Protein AF-G8DC55-F1 (afdb_monomer_lite)

Radius of gyration: 21.76 Å; chains: 1; bounding box: 40×62×59 Å

Structure (mmCIF, N/CA/C/O backbone):
data_AF-G8DC55-F1
#
_entry.id   AF-G8DC55-F1
#
loop_
_atom_site.group_PDB
_atom_site.id
_atom_site.type_symbol
_atom_site.label_atom_id
_atom_site.label_alt_id
_atom_site.label_comp_id
_atom_site.label_asym_id
_atom_site.label_entity_id
_atom_site.label_seq_id
_atom_site.pdbx_PDB_ins_code
_atom_site.Cartn_x
_atom_site.Cartn_y
_atom_site.Cartn_z
_atom_site.occupancy
_atom_site.B_iso_or_equiv
_atom_site.auth_seq_id
_atom_site.auth_comp_id
_atom_site.auth_asym_id
_atom_site.auth_atom_id
_atom_site.pdbx_PDB_model_num
ATOM 1 N N . MET A 1 1 ? 3.823 -44.396 -33.556 1.00 33.19 1 MET A N 1
ATOM 2 C CA . MET A 1 1 ? 2.676 -45.056 -32.896 1.00 33.19 1 MET A CA 1
ATOM 3 C C . MET A 1 1 ? 2.337 -44.236 -31.667 1.00 33.19 1 MET A C 1
ATOM 5 O O . MET A 1 1 ? 3.151 -44.181 -30.761 1.00 33.19 1 MET A O 1
ATOM 9 N N . CYS A 1 2 ? 1.228 -43.499 -31.702 1.00 24.61 2 CYS A N 1
ATOM 10 C CA . CYS A 1 2 ? 0.810 -42.602 -30.626 1.00 24.61 2 CYS A CA 1
ATOM 11 C C . CYS A 1 2 ? -0.554 -43.090 -30.134 1.00 24.61 2 CYS A C 1
ATOM 13 O O . CYS A 1 2 ? -1.521 -43.092 -30.898 1.00 24.61 2 CYS A O 1
ATOM 15 N N . SER A 1 3 ? -0.600 -43.586 -28.903 1.00 27.06 3 SER A N 1
ATOM 16 C CA . SER A 1 3 ? -1.797 -44.150 -28.282 1.00 27.06 3 SER A CA 1
ATOM 17 C C . SER A 1 3 ? -2.691 -43.018 -27.773 1.00 27.06 3 SER A C 1
ATOM 19 O O . SER A 1 3 ? -2.250 -42.191 -26.980 1.00 27.06 3 SER A O 1
ATOM 21 N N . ARG A 1 4 ? -3.951 -42.969 -28.224 1.00 26.16 4 ARG A N 1
ATOM 22 C CA . ARG A 1 4 ? -4.982 -42.093 -27.647 1.00 26.16 4 ARG A CA 1
ATOM 23 C C . ARG A 1 4 ? -5.443 -42.682 -26.315 1.00 26.16 4 ARG A C 1
ATOM 25 O O . ARG A 1 4 ? -6.047 -43.749 -26.308 1.00 26.16 4 ARG A O 1
ATOM 32 N N . VAL A 1 5 ? -5.205 -41.970 -25.217 1.00 31.56 5 VAL A N 1
ATOM 33 C CA . VAL A 1 5 ? -5.939 -42.173 -23.961 1.00 31.56 5 VAL A CA 1
ATOM 34 C C . VAL A 1 5 ? -7.173 -41.275 -24.031 1.00 31.56 5 VAL A C 1
ATOM 36 O O . VAL A 1 5 ? -7.050 -40.054 -24.111 1.00 31.56 5 VAL A O 1
ATOM 39 N N . GLY A 1 6 ? -8.353 -41.886 -24.121 1.00 28.50 6 GLY A N 1
ATOM 40 C CA . GLY A 1 6 ? -9.635 -41.188 -24.103 1.00 28.50 6 GLY A CA 1
ATOM 41 C C . GLY A 1 6 ? -10.093 -40.953 -22.667 1.00 28.50 6 GLY A C 1
ATOM 42 O O . GLY A 1 6 ? -10.152 -41.898 -21.886 1.00 28.50 6 GLY A O 1
ATOM 43 N N . CYS A 1 7 ? -10.432 -39.709 -22.338 1.00 29.25 7 CYS A N 1
ATOM 44 C CA . CYS A 1 7 ? -11.271 -39.392 -21.188 1.00 29.25 7 CYS A CA 1
ATOM 45 C C . CYS A 1 7 ? -12.649 -38.989 -21.720 1.00 29.25 7 CYS A C 1
ATOM 47 O O . CYS A 1 7 ? -12.776 -37.975 -22.410 1.00 29.25 7 CYS A O 1
ATOM 49 N N . ASP A 1 8 ? -13.658 -39.801 -21.414 1.00 34.81 8 ASP A N 1
ATOM 50 C CA . ASP A 1 8 ? -15.062 -39.513 -21.690 1.00 34.81 8 ASP A CA 1
ATOM 51 C C . ASP A 1 8 ? -15.560 -38.406 -20.750 1.00 34.81 8 ASP A C 1
ATOM 53 O O . ASP A 1 8 ? -15.627 -38.585 -19.534 1.00 34.81 8 ASP A O 1
ATOM 57 N N . LEU A 1 9 ? -15.936 -37.255 -21.315 1.00 36.75 9 LEU A N 1
ATOM 58 C CA . LEU A 1 9 ? -16.723 -36.228 -20.630 1.00 36.75 9 LEU A CA 1
ATOM 59 C C . LEU A 1 9 ? -18.081 -36.079 -21.333 1.00 36.75 9 LEU A C 1
ATOM 61 O O . LEU A 1 9 ? -18.138 -36.096 -22.567 1.00 36.75 9 LEU A O 1
ATOM 65 N N . PRO A 1 10 ? -19.187 -35.926 -20.581 1.00 34.19 10 PRO A N 1
ATOM 66 C CA . PRO A 1 10 ? -20.522 -35.859 -21.156 1.00 34.19 10 PRO A CA 1
ATOM 67 C C . PRO A 1 10 ? -20.691 -34.626 -22.051 1.00 34.19 10 PRO A C 1
ATOM 69 O O . PRO A 1 10 ? -20.383 -33.491 -21.686 1.00 34.19 10 PRO A O 1
ATOM 72 N N . ALA A 1 11 ? -21.225 -34.865 -23.247 1.00 37.75 11 ALA A N 1
ATOM 73 C CA . ALA A 1 11 ? -21.466 -33.864 -24.273 1.00 37.75 11 ALA A CA 1
ATOM 74 C C . ALA A 1 11 ? -22.574 -32.882 -23.857 1.00 37.75 11 ALA A C 1
ATOM 76 O O . ALA A 1 11 ? -23.731 -33.100 -24.208 1.00 37.75 11 ALA A O 1
ATOM 77 N N . ARG A 1 12 ? -22.242 -31.805 -23.127 1.00 38.62 12 ARG A N 1
ATOM 78 C CA . ARG A 1 12 ? -23.109 -30.617 -22.952 1.00 38.62 12 ARG A CA 1
ATOM 79 C C . ARG A 1 12 ? -22.385 -29.409 -22.324 1.00 38.62 12 ARG A C 1
ATOM 81 O O . ARG A 1 12 ? -22.765 -28.935 -21.267 1.00 38.62 12 ARG A O 1
ATOM 88 N N . SER A 1 13 ? -21.398 -28.844 -23.018 1.00 31.81 13 SER A N 1
ATOM 89 C CA . SER A 1 13 ? -21.008 -27.425 -22.871 1.00 31.81 13 SER A CA 1
ATOM 90 C C . SER A 1 13 ? -19.983 -27.053 -23.947 1.00 31.81 13 SER A C 1
ATOM 92 O O . SER A 1 13 ? -18.814 -27.427 -23.906 1.00 31.81 13 SER A O 1
ATOM 94 N N . ARG A 1 14 ? -20.424 -26.320 -24.972 1.00 38.50 14 ARG A N 1
ATOM 95 C CA . ARG A 1 14 ? -19.513 -25.657 -25.912 1.00 38.50 14 ARG A CA 1
ATOM 96 C C . ARG A 1 14 ? -19.177 -24.290 -25.325 1.00 38.50 14 ARG A C 1
ATOM 98 O O . ARG A 1 14 ? -20.097 -23.501 -25.137 1.00 38.50 14 ARG A O 1
ATOM 105 N N . ASN A 1 15 ? -17.885 -24.075 -25.060 1.00 30.53 15 ASN A N 1
ATOM 106 C CA . ASN A 1 15 ? -17.136 -22.814 -24.897 1.00 30.53 15 ASN A CA 1
ATOM 107 C C . ASN A 1 15 ? -16.287 -22.824 -23.614 1.00 30.53 15 ASN A C 1
ATOM 109 O O . ASN A 1 15 ? -16.714 -22.331 -22.576 1.00 30.53 15 ASN A O 1
ATOM 113 N N . TYR A 1 16 ? -15.056 -23.331 -23.712 1.00 30.55 16 TYR A N 1
ATOM 114 C CA . TYR A 1 16 ? -14.009 -23.093 -22.716 1.00 30.55 16 TYR A CA 1
ATOM 115 C C . TYR A 1 16 ? -12.968 -22.141 -23.318 1.00 30.55 16 TYR A C 1
ATOM 117 O O . TYR A 1 16 ? -12.457 -22.389 -24.409 1.00 30.55 16 TYR A O 1
ATOM 125 N N . CYS A 1 17 ? -12.663 -21.050 -22.613 1.00 29.33 17 CYS A N 1
ATOM 126 C CA . CYS A 1 17 ? -11.518 -20.185 -22.896 1.00 29.33 17 CYS A CA 1
ATOM 127 C C . CYS A 1 17 ? -10.424 -20.493 -21.870 1.00 29.33 17 CYS A C 1
ATOM 129 O O . CYS A 1 17 ? -10.640 -20.311 -20.675 1.00 29.33 17 CYS A O 1
ATOM 131 N N . ALA A 1 18 ? -9.258 -20.939 -22.333 1.00 30.58 18 ALA A N 1
ATOM 132 C CA . ALA A 1 18 ? -8.072 -21.093 -21.500 1.00 30.58 18 ALA A CA 1
ATOM 133 C C . ALA A 1 18 ? -7.268 -19.782 -21.494 1.00 30.58 18 ALA A C 1
ATOM 135 O O . ALA A 1 18 ? -6.973 -19.231 -22.553 1.00 30.58 18 ALA A O 1
ATOM 136 N N . THR A 1 19 ? -6.887 -19.287 -20.315 1.00 33.59 19 THR A N 1
ATOM 137 C CA . THR A 1 19 ? -5.878 -18.223 -20.169 1.00 33.59 19 THR A CA 1
ATOM 138 C C . THR A 1 19 ? -4.819 -18.677 -19.178 1.00 33.59 19 THR A C 1
ATOM 140 O O . THR A 1 19 ? -5.137 -18.924 -18.016 1.00 33.59 19 THR A O 1
ATOM 143 N N . HIS A 1 20 ? -3.572 -18.788 -19.639 1.00 31.03 20 HIS A N 1
ATOM 144 C CA . HIS A 1 20 ? -2.414 -19.120 -18.811 1.00 31.03 20 HIS A CA 1
ATOM 145 C C . HIS A 1 20 ? -1.733 -17.841 -18.313 1.00 31.03 20 HIS A C 1
ATOM 147 O O . HIS A 1 20 ? -1.274 -17.023 -19.105 1.00 31.03 20 HIS A O 1
ATOM 153 N N . ALA A 1 21 ? -1.606 -17.715 -16.996 1.00 35.03 21 ALA A N 1
ATOM 154 C CA . ALA A 1 21 ? -0.596 -16.890 -16.349 1.00 35.03 21 ALA A CA 1
ATOM 155 C C . ALA A 1 21 ? 0.135 -17.804 -15.358 1.00 35.03 21 ALA A C 1
ATOM 157 O O . ALA A 1 21 ? -0.493 -18.336 -14.449 1.00 35.03 21 ALA A O 1
ATOM 158 N N . ARG A 1 22 ? 1.431 -18.044 -15.604 1.00 39.53 22 ARG A N 1
ATOM 159 C CA . ARG A 1 22 ? 2.390 -18.761 -14.737 1.00 39.53 22 ARG A CA 1
ATOM 160 C C . ARG A 1 22 ? 1.792 -19.917 -13.907 1.00 39.53 22 ARG A C 1
ATOM 162 O O . ARG A 1 22 ? 1.500 -19.746 -12.733 1.00 39.53 22 ARG A O 1
ATOM 169 N N . GLY A 1 23 ? 1.680 -21.105 -14.502 1.00 35.03 23 GLY A N 1
ATOM 170 C CA . GLY A 1 23 ? 1.641 -22.373 -13.754 1.00 35.03 23 GLY A CA 1
ATOM 171 C C . GLY A 1 23 ? 0.372 -22.729 -12.966 1.00 35.03 23 GLY A C 1
ATOM 172 O O . GLY A 1 23 ? 0.393 -23.740 -12.278 1.00 35.03 23 GLY A O 1
ATOM 173 N N . TRP A 1 24 ? -0.730 -21.983 -13.078 1.00 33.28 24 TRP A N 1
ATOM 174 C CA . TRP A 1 24 ? -2.007 -22.360 -12.453 1.00 33.28 24 TRP A CA 1
ATOM 175 C C . TRP A 1 24 ? -3.109 -22.476 -13.507 1.00 33.28 24 TRP A C 1
ATOM 177 O O . TRP A 1 24 ? -3.459 -21.494 -14.165 1.00 33.28 24 TRP A O 1
ATOM 187 N N . LEU A 1 25 ? -3.666 -23.679 -13.671 1.00 32.69 25 LEU A N 1
ATOM 188 C CA . LEU A 1 25 ? -4.845 -23.897 -14.505 1.00 32.69 25 LEU A CA 1
ATOM 189 C C . LEU A 1 25 ? -6.077 -23.384 -13.746 1.00 32.69 25 LEU A C 1
ATOM 191 O O . LEU A 1 25 ? -6.366 -23.839 -12.641 1.00 32.69 25 LEU A O 1
ATOM 195 N N . ARG A 1 26 ? -6.810 -22.429 -14.324 1.00 39.38 26 ARG A N 1
ATOM 196 C CA . ARG A 1 26 ? -8.062 -21.919 -13.750 1.00 39.38 26 ARG A CA 1
ATOM 197 C C . ARG A 1 26 ? -9.238 -22.566 -14.474 1.00 39.38 26 ARG A C 1
ATOM 199 O O . ARG A 1 26 ? -9.519 -22.212 -15.617 1.00 39.38 26 ARG A O 1
ATOM 206 N N . LEU A 1 27 ? -9.917 -23.505 -13.821 1.00 36.62 27 LEU A N 1
ATOM 207 C CA . LEU A 1 27 ? -11.202 -24.008 -14.302 1.00 36.62 27 LEU A CA 1
ATOM 208 C C . LEU A 1 27 ? -12.308 -23.080 -13.795 1.00 36.62 27 LEU A C 1
ATOM 210 O O . LEU A 1 27 ? -12.391 -22.794 -12.603 1.00 36.62 27 LEU A O 1
ATOM 214 N N . TYR A 1 28 ? -13.123 -22.573 -14.718 1.00 35.56 28 TYR A N 1
ATOM 215 C CA . TYR A 1 28 ? -14.353 -21.862 -14.393 1.00 35.56 28 TYR A CA 1
ATOM 216 C C . TYR A 1 28 ? -15.509 -22.850 -14.510 1.00 35.56 28 TYR A C 1
ATOM 218 O O . TYR A 1 28 ? -15.866 -23.249 -15.617 1.00 35.56 28 TYR A O 1
ATOM 226 N N . ASP A 1 29 ? -16.085 -23.209 -13.370 1.00 34.91 29 ASP A N 1
ATOM 227 C CA . ASP A 1 29 ? -17.443 -23.732 -13.282 1.00 34.91 29 ASP A CA 1
ATOM 228 C C . ASP A 1 29 ? -18.263 -22.748 -12.435 1.00 34.91 29 ASP A C 1
ATOM 230 O O . ASP A 1 29 ? -17.708 -22.058 -11.576 1.00 34.91 29 ASP A O 1
ATOM 234 N N . GLY A 1 30 ? -19.549 -22.594 -12.739 1.00 36.03 30 GLY A N 1
ATOM 235 C CA . GLY A 1 30 ? -20.400 -21.520 -12.214 1.00 36.03 30 GLY A CA 1
ATOM 236 C C . GLY A 1 30 ? -20.261 -21.286 -10.700 1.00 36.03 30 GLY A C 1
ATOM 237 O O . GLY A 1 30 ? -20.336 -22.212 -9.899 1.00 36.03 30 GLY A O 1
ATOM 238 N N . ASP A 1 31 ? -20.058 -20.020 -10.322 1.00 36.91 31 ASP A N 1
ATOM 239 C CA . ASP A 1 31 ? -20.158 -19.423 -8.977 1.00 36.91 31 ASP A CA 1
ATOM 240 C C . ASP A 1 31 ? -19.434 -20.081 -7.776 1.00 36.91 31 ASP A C 1
ATOM 242 O O . ASP A 1 31 ? -19.625 -19.636 -6.640 1.00 36.91 31 ASP A O 1
ATOM 246 N N . ARG A 1 32 ? -18.525 -21.048 -7.967 1.00 31.34 32 ARG A N 1
ATOM 247 C CA . ARG A 1 32 ? -17.645 -21.551 -6.889 1.00 31.34 32 ARG A CA 1
ATOM 248 C C . ARG A 1 32 ? -16.196 -21.721 -7.348 1.00 31.34 32 ARG A C 1
ATOM 250 O O . ARG A 1 32 ? -15.913 -22.462 -8.279 1.00 31.34 32 ARG A O 1
ATOM 257 N N . CYS A 1 33 ? -15.269 -21.069 -6.642 1.00 32.38 33 CYS A N 1
ATOM 258 C CA . CYS A 1 33 ? -13.834 -21.346 -6.745 1.00 32.38 33 CYS A CA 1
ATOM 259 C C . CYS A 1 33 ? -13.431 -22.309 -5.628 1.00 32.38 33 CYS A C 1
ATOM 261 O O . CYS A 1 33 ? -13.467 -21.913 -4.462 1.00 32.38 33 CYS A O 1
ATOM 263 N N . ASP A 1 34 ? -13.001 -23.516 -5.984 1.00 32.91 34 ASP A N 1
ATOM 264 C CA . ASP A 1 34 ? -12.280 -24.413 -5.082 1.00 32.91 34 ASP A CA 1
ATOM 265 C C . ASP A 1 34 ? -10.817 -24.531 -5.538 1.00 32.91 34 ASP A C 1
ATOM 267 O O . ASP A 1 34 ? -10.532 -24.541 -6.737 1.00 32.91 34 ASP A O 1
ATOM 271 N N . TRP A 1 35 ? -9.890 -24.563 -4.582 1.00 33.28 35 TRP A N 1
ATOM 272 C CA . TRP A 1 35 ? -8.449 -24.652 -4.822 1.00 33.28 35 TRP A CA 1
ATOM 273 C C . TRP A 1 35 ? -7.961 -26.005 -4.308 1.00 33.28 35 TRP A C 1
ATOM 275 O O . TRP A 1 35 ? -7.539 -26.122 -3.161 1.00 33.28 35 TRP A O 1
ATOM 285 N N . SER A 1 36 ? -7.994 -27.033 -5.153 1.00 32.44 36 SER A N 1
ATOM 286 C CA . SER A 1 36 ? -7.279 -28.286 -4.894 1.00 32.44 36 SER A CA 1
ATOM 287 C C . SER A 1 36 ? -6.365 -28.624 -6.070 1.00 32.44 36 SER A C 1
ATOM 289 O O . SER A 1 36 ? -6.637 -28.286 -7.220 1.00 32.44 36 SER A O 1
ATOM 291 N N . GLY A 1 37 ? -5.185 -29.130 -5.714 1.00 36.94 37 GLY A N 1
ATOM 292 C CA . GLY A 1 37 ? -3.949 -28.970 -6.467 1.00 36.94 37 GLY A CA 1
ATOM 293 C C . GLY A 1 37 ? -3.761 -29.911 -7.649 1.00 36.94 37 GLY A C 1
ATOM 294 O O . GLY A 1 37 ? -4.298 -31.009 -7.674 1.00 36.94 37 GLY A O 1
ATOM 295 N N . CYS A 1 38 ? -2.888 -29.481 -8.558 1.00 27.66 38 CYS A N 1
ATOM 296 C CA . CYS A 1 38 ? -2.147 -30.333 -9.481 1.00 27.66 38 CYS A CA 1
ATOM 297 C C . CYS A 1 38 ? -0.790 -29.667 -9.752 1.00 27.66 38 CYS A C 1
ATOM 299 O O . CYS A 1 38 ? -0.724 -28.591 -10.344 1.00 27.66 38 CYS A O 1
ATOM 301 N N . ASN A 1 39 ? 0.279 -30.305 -9.276 1.00 35.22 39 ASN A N 1
ATOM 302 C CA . ASN A 1 39 ? 1.659 -30.015 -9.651 1.00 35.22 39 ASN A CA 1
ATOM 303 C C . ASN A 1 39 ? 1.954 -30.777 -10.941 1.00 35.22 39 ASN A C 1
ATOM 305 O O . ASN A 1 39 ? 1.990 -31.998 -10.893 1.00 35.22 39 ASN A O 1
ATOM 309 N N . GLU A 1 40 ? 2.188 -30.073 -12.046 1.00 30.31 40 GLU A N 1
ATOM 310 C CA . GLU A 1 40 ? 3.142 -30.474 -13.089 1.00 30.31 40 GLU A CA 1
ATOM 311 C C . GLU A 1 40 ? 3.307 -29.326 -14.098 1.00 30.31 40 GLU A C 1
ATOM 313 O O . GLU A 1 40 ? 2.342 -28.790 -14.643 1.00 30.31 40 GLU A O 1
ATOM 318 N N . ILE A 1 41 ? 4.555 -28.895 -14.285 1.00 30.41 41 ILE A N 1
ATOM 319 C CA . ILE A 1 41 ? 4.945 -27.749 -15.110 1.00 30.41 41 ILE A CA 1
ATOM 320 C C . ILE A 1 41 ? 5.347 -28.267 -16.490 1.00 30.41 41 ILE A C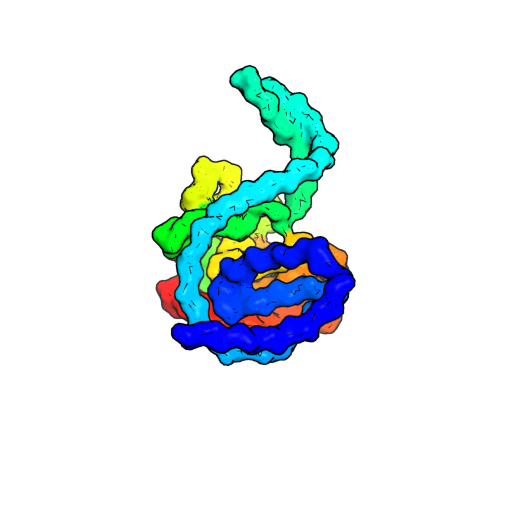 1
ATOM 322 O O . ILE A 1 41 ? 6.330 -28.993 -16.604 1.00 30.41 41 ILE A O 1
ATOM 326 N N . LEU A 1 42 ? 4.662 -27.818 -17.544 1.00 28.78 42 LEU A N 1
ATOM 327 C CA . LEU A 1 42 ? 5.188 -27.847 -18.910 1.00 28.78 42 LEU A CA 1
ATOM 328 C C . LEU A 1 42 ? 5.043 -26.459 -19.543 1.00 28.78 42 LEU A C 1
ATOM 330 O O . LEU A 1 42 ? 3.970 -25.855 -19.538 1.00 28.78 42 LEU A O 1
ATOM 334 N N . ALA A 1 43 ? 6.169 -25.945 -20.035 1.00 30.66 43 ALA A N 1
ATOM 335 C CA . ALA A 1 43 ? 6.322 -24.619 -20.614 1.00 30.66 43 ALA A CA 1
ATOM 336 C C . ALA A 1 43 ? 5.969 -24.619 -22.107 1.00 30.66 43 ALA A C 1
ATOM 338 O O . ALA A 1 43 ? 6.532 -25.409 -22.859 1.00 30.66 43 ALA A O 1
ATOM 339 N N . TYR A 1 44 ? 5.102 -23.694 -22.530 1.00 27.89 44 TYR A N 1
ATOM 340 C CA . TYR A 1 44 ? 4.938 -23.301 -23.932 1.00 27.89 44 TYR A CA 1
ATOM 341 C C . TYR A 1 44 ? 4.592 -21.807 -24.039 1.00 27.89 44 TYR A C 1
ATOM 343 O O . TYR A 1 44 ? 3.738 -21.307 -23.303 1.00 27.89 44 TYR A O 1
ATOM 351 N N . ASP A 1 45 ? 5.263 -21.120 -24.968 1.00 30.50 45 ASP A N 1
ATOM 352 C CA . ASP A 1 45 ? 5.074 -19.712 -25.333 1.00 30.50 45 ASP A CA 1
ATOM 353 C C . ASP A 1 45 ? 3.836 -19.513 -26.219 1.00 30.50 45 ASP A C 1
ATOM 355 O O . ASP A 1 45 ? 3.719 -20.143 -27.272 1.00 30.50 45 ASP A O 1
ATOM 359 N N . VAL A 1 46 ? 2.942 -18.585 -25.848 1.00 31.39 46 VAL A N 1
ATOM 360 C CA . VAL A 1 46 ? 1.886 -18.070 -26.740 1.00 31.39 46 VAL A CA 1
ATOM 361 C C . VAL A 1 46 ? 1.662 -16.573 -26.502 1.00 31.39 46 VAL A C 1
ATOM 363 O O . VAL A 1 46 ? 1.426 -16.125 -25.381 1.00 31.39 46 VAL A O 1
ATOM 366 N N . TRP A 1 47 ? 1.707 -15.810 -27.594 1.00 26.72 47 TRP A N 1
ATOM 367 C CA . TRP A 1 47 ? 1.413 -14.380 -27.678 1.00 26.72 47 TRP A CA 1
ATOM 368 C C . TRP A 1 47 ? -0.081 -14.092 -27.451 1.00 26.72 47 TRP A C 1
ATOM 370 O O . TRP A 1 47 ? -0.943 -14.754 -28.030 1.00 26.72 47 TRP A O 1
ATOM 380 N N . TRP A 1 48 ? -0.399 -13.076 -26.643 1.00 29.06 48 TRP A N 1
ATOM 381 C CA . TRP A 1 48 ? -1.772 -12.640 -26.364 1.00 29.06 48 TRP A CA 1
ATOM 382 C C . TRP A 1 48 ? -2.202 -11.482 -27.280 1.00 29.06 48 TRP A C 1
ATOM 384 O O . TRP A 1 48 ? -1.445 -10.534 -27.481 1.00 29.06 48 TRP A O 1
ATOM 394 N N . GLN A 1 49 ? -3.439 -11.532 -27.789 1.00 26.36 49 GLN A N 1
ATOM 395 C CA . GLN A 1 49 ? -4.148 -10.384 -28.370 1.00 26.36 49 GLN A CA 1
ATOM 396 C C . GLN A 1 49 ? -5.468 -10.144 -27.608 1.00 26.36 49 GLN A C 1
ATOM 398 O O . GLN A 1 49 ? -6.217 -11.105 -27.391 1.00 26.36 49 GLN A O 1
ATOM 403 N N . PRO A 1 50 ? -5.811 -8.893 -27.243 1.00 32.81 50 PRO A N 1
ATOM 404 C CA . PRO A 1 50 ? -7.091 -8.580 -26.616 1.00 32.81 50 PRO A CA 1
ATOM 405 C C . PRO A 1 50 ? -8.251 -8.729 -27.604 1.00 32.81 50 PRO A C 1
ATOM 407 O O . PRO A 1 50 ? -8.266 -8.095 -28.658 1.00 32.81 50 PRO A O 1
ATOM 410 N N . ARG A 1 51 ? -9.295 -9.480 -27.230 1.00 31.19 51 ARG A N 1
ATOM 411 C CA . ARG A 1 51 ? -10.622 -9.321 -27.848 1.00 31.19 51 ARG A CA 1
ATOM 412 C C . ARG A 1 51 ? -11.332 -8.131 -27.208 1.00 31.19 51 ARG A C 1
ATOM 414 O O . ARG A 1 51 ? -11.568 -8.119 -26.002 1.00 31.19 51 ARG A O 1
ATOM 421 N N . HIS A 1 52 ? -11.707 -7.159 -28.034 1.00 31.30 52 HIS A N 1
ATOM 422 C CA . HIS A 1 52 ? -12.562 -6.037 -27.661 1.00 31.30 52 HIS A CA 1
ATOM 423 C C . HIS A 1 52 ? -13.920 -6.529 -27.131 1.00 31.30 52 HIS A C 1
ATOM 425 O O . HIS A 1 52 ? -14.705 -7.117 -27.872 1.00 31.30 52 HIS A O 1
ATOM 431 N N . LEU A 1 53 ? -14.222 -6.256 -25.860 1.00 35.12 53 LEU A N 1
ATOM 432 C CA . LEU A 1 53 ? -15.582 -6.326 -25.324 1.00 35.12 53 LEU A CA 1
ATOM 433 C C . LEU A 1 53 ? -16.203 -4.929 -25.410 1.00 35.12 53 LEU A C 1
ATOM 435 O O . LEU A 1 53 ? -16.039 -4.101 -24.516 1.00 35.12 53 LEU A O 1
ATOM 439 N N . THR A 1 54 ? -16.906 -4.658 -26.508 1.00 35.91 54 THR A N 1
ATOM 440 C CA . THR A 1 54 ? -17.724 -3.453 -26.690 1.00 35.91 54 THR A CA 1
ATOM 441 C C . THR A 1 54 ? -19.064 -3.629 -25.973 1.00 35.91 54 THR A C 1
ATOM 443 O O . THR A 1 54 ? -20.036 -4.103 -26.556 1.00 35.91 54 THR A O 1
ATOM 446 N N . GLY A 1 55 ? -19.123 -3.278 -24.689 1.00 32.38 55 GLY A N 1
ATOM 447 C CA . GLY A 1 55 ? -20.392 -2.981 -24.019 1.00 32.38 55 GLY A CA 1
ATOM 448 C C . GLY A 1 55 ? -20.712 -1.489 -24.172 1.00 32.38 55 GLY A C 1
ATOM 449 O O . GLY A 1 55 ? -19.785 -0.687 -24.055 1.00 32.38 55 GLY A O 1
ATOM 450 N N . PRO A 1 56 ? -21.968 -1.082 -24.432 1.00 33.38 56 PRO A N 1
ATOM 451 C CA . PRO A 1 56 ? -22.295 0.325 -24.642 1.00 33.38 56 PRO A CA 1
ATOM 452 C C . PRO A 1 56 ? -22.130 1.118 -23.339 1.00 33.38 56 PRO A C 1
ATOM 454 O O . PRO A 1 56 ? -22.900 0.960 -22.390 1.00 33.38 56 PRO A O 1
ATOM 457 N N . SER A 1 57 ? -21.127 1.993 -23.294 1.00 42.38 57 SER A N 1
ATOM 458 C CA . SER A 1 57 ? -21.080 3.113 -22.359 1.00 42.38 57 SER A CA 1
ATOM 459 C C . SER A 1 57 ? -22.132 4.140 -22.790 1.00 42.38 57 SER A C 1
ATOM 461 O O . SER A 1 57 ? -22.171 4.574 -23.938 1.00 42.38 57 SER A O 1
ATOM 463 N N . GLN A 1 58 ? -23.006 4.565 -21.875 1.00 42.28 58 GLN A N 1
ATOM 464 C CA . GLN A 1 58 ? -23.912 5.702 -22.102 1.00 42.28 58 GLN A CA 1
ATOM 465 C C . GLN A 1 58 ? -23.162 7.042 -21.954 1.00 42.28 58 GLN A C 1
ATOM 467 O O . GLN A 1 58 ? -23.559 7.922 -21.191 1.00 42.28 58 GLN A O 1
ATOM 472 N N . GLY A 1 59 ? -22.019 7.175 -22.626 1.00 43.34 59 GLY A N 1
ATOM 473 C CA . GLY A 1 59 ? -21.201 8.381 -22.620 1.00 43.34 59 GLY A CA 1
ATOM 474 C C . GLY A 1 59 ? -21.625 9.366 -23.706 1.00 43.34 59 GLY A C 1
ATOM 475 O O . GLY A 1 59 ? -21.973 8.979 -24.821 1.00 43.34 59 GLY A O 1
ATOM 476 N N . LYS A 1 60 ? -21.591 10.670 -23.404 1.00 42.72 60 LYS A N 1
ATOM 477 C CA . LYS A 1 60 ? -21.676 11.701 -24.447 1.00 42.72 60 LYS A CA 1
ATOM 478 C C . LYS A 1 60 ? -20.385 11.645 -25.266 1.00 42.72 60 LYS A C 1
ATOM 480 O O . LYS A 1 60 ? -19.297 11.801 -24.718 1.00 42.72 60 LYS A O 1
ATOM 485 N N . LEU A 1 61 ? -20.496 11.439 -26.573 1.00 41.06 61 LEU A N 1
ATOM 486 C CA . LEU A 1 61 ? -19.366 11.529 -27.497 1.00 41.06 61 LEU A CA 1
ATOM 487 C C . LEU A 1 61 ? -19.060 13.009 -27.759 1.00 41.06 61 LEU A C 1
ATOM 489 O O . LEU A 1 61 ? -19.964 13.770 -28.109 1.00 41.06 61 LEU A O 1
ATOM 493 N N . LYS A 1 62 ? -17.799 13.429 -27.611 1.00 44.19 62 LYS A N 1
ATOM 494 C CA . LYS A 1 62 ? -17.350 14.773 -28.009 1.00 44.19 62 LYS A CA 1
ATOM 495 C C . LYS A 1 62 ? -16.351 14.625 -29.152 1.00 44.19 62 LYS A C 1
ATOM 497 O O . LYS A 1 62 ? -15.440 13.802 -29.082 1.00 44.19 62 LYS A O 1
ATOM 502 N N . LYS A 1 63 ? -16.533 15.405 -30.220 1.00 37.44 63 LYS A N 1
ATOM 503 C CA . LYS A 1 63 ? -15.569 15.475 -31.323 1.00 37.44 63 LYS A CA 1
ATOM 504 C C . LYS A 1 63 ? -14.497 16.508 -30.992 1.00 37.44 63 LYS A C 1
ATOM 506 O O . LYS A 1 63 ? -14.831 17.655 -30.706 1.00 37.44 63 LYS A O 1
ATOM 511 N N . ILE A 1 64 ? -13.236 16.092 -31.043 1.00 47.09 64 ILE A N 1
ATOM 512 C CA . ILE A 1 64 ? -12.058 16.967 -31.004 1.00 47.09 64 ILE A CA 1
ATOM 513 C C . ILE A 1 64 ? -11.192 16.541 -32.196 1.00 47.09 64 ILE A C 1
ATOM 515 O O . ILE A 1 64 ? -10.953 15.348 -32.381 1.00 47.09 64 ILE A O 1
ATOM 519 N N . ASP A 1 65 ? -10.819 17.490 -33.056 1.00 49.88 65 ASP A N 1
ATOM 520 C CA . ASP A 1 65 ? -9.963 17.285 -34.238 1.00 49.88 65 ASP A CA 1
ATOM 521 C C . ASP A 1 65 ? -10.395 16.129 -35.160 1.00 49.88 65 ASP A C 1
ATOM 523 O O . ASP A 1 65 ? -9.608 15.270 -35.556 1.00 49.88 65 ASP A O 1
ATOM 527 N N . GLY A 1 66 ? -11.693 16.061 -35.468 1.00 54.78 66 GLY A N 1
ATOM 528 C CA . GLY A 1 66 ? -12.252 15.048 -36.373 1.00 54.78 66 GLY A CA 1
ATOM 529 C C . GLY A 1 66 ? -12.317 13.626 -35.800 1.00 54.78 66 GLY A C 1
ATOM 530 O O . GLY A 1 66 ? -12.878 12.743 -36.447 1.00 54.78 66 GLY A O 1
ATOM 531 N N . ARG A 1 67 ? -11.824 13.393 -34.576 1.00 36.28 67 ARG A N 1
ATOM 532 C CA . ARG A 1 67 ? -11.921 12.105 -33.879 1.00 36.28 67 ARG A CA 1
ATOM 533 C C . ARG A 1 67 ? -13.071 12.131 -32.879 1.00 36.28 67 ARG A C 1
ATOM 535 O O . ARG A 1 67 ? -13.237 13.076 -32.108 1.00 36.28 67 ARG A O 1
ATOM 542 N N . THR A 1 68 ? -13.882 11.078 -32.898 1.00 39.75 68 THR A N 1
ATOM 543 C CA . THR A 1 68 ? -14.966 10.887 -31.931 1.00 39.75 68 THR A CA 1
ATOM 544 C C . THR A 1 68 ? -14.376 10.205 -30.703 1.00 39.75 68 THR A C 1
ATOM 546 O O . THR A 1 68 ? -14.039 9.027 -30.773 1.00 39.75 68 THR A O 1
ATOM 549 N N . MET A 1 69 ? -14.209 10.936 -29.599 1.00 41.16 69 MET A N 1
ATOM 550 C CA . MET A 1 69 ? -13.809 10.338 -28.324 1.00 41.16 69 MET A CA 1
ATOM 551 C C . MET A 1 69 ? -15.042 10.152 -27.442 1.00 41.16 69 MET A C 1
ATOM 553 O O . MET A 1 69 ? -15.872 11.060 -27.316 1.00 41.16 69 MET A O 1
ATOM 557 N N . ASP A 1 70 ? -15.167 8.973 -26.833 1.00 42.06 70 ASP A N 1
ATOM 558 C CA . ASP A 1 70 ? -16.131 8.752 -25.760 1.00 42.06 70 ASP A CA 1
ATOM 559 C C . ASP A 1 70 ? -15.710 9.604 -24.559 1.00 42.06 70 ASP A C 1
ATOM 561 O O . ASP A 1 70 ? -14.736 9.305 -23.872 1.00 42.06 70 ASP A O 1
ATOM 565 N N . THR A 1 71 ? -16.423 10.712 -24.337 1.00 45.56 71 THR A N 1
ATOM 566 C CA . THR A 1 71 ? -16.244 11.560 -23.150 1.00 45.56 71 THR A CA 1
ATOM 567 C C . THR A 1 71 ? -17.181 11.152 -22.029 1.00 45.56 71 THR A C 1
ATOM 569 O O . THR A 1 71 ? -17.473 11.960 -21.148 1.00 45.56 71 THR A O 1
ATOM 572 N N . GLY A 1 72 ? -17.664 9.907 -22.054 1.00 41.38 72 GLY A N 1
ATOM 573 C CA . GLY A 1 72 ? -18.326 9.246 -20.949 1.00 41.38 72 GLY A CA 1
ATOM 574 C C . GLY A 1 72 ? -17.479 9.299 -19.685 1.00 41.38 72 GLY A C 1
ATOM 575 O O . GLY A 1 72 ? -16.883 8.316 -19.268 1.00 41.38 72 GLY A O 1
ATOM 576 N N . GLN A 1 73 ? -17.552 10.430 -18.987 1.00 41.53 73 GLN A N 1
ATOM 577 C CA . GLN A 1 73 ? -17.328 10.587 -17.557 1.00 41.53 73 GLN A CA 1
ATOM 578 C C . GLN A 1 73 ? -18.415 9.830 -16.775 1.00 41.53 73 GLN A C 1
ATOM 580 O O . GLN A 1 73 ? -18.881 10.289 -15.732 1.00 41.53 73 GLN A O 1
ATOM 585 N N . GLY A 1 74 ? -18.856 8.663 -17.258 1.00 35.34 74 GLY A N 1
ATOM 586 C CA . GLY A 1 74 ? -19.423 7.673 -16.367 1.00 35.34 74 GLY A CA 1
ATOM 587 C C . GLY A 1 74 ? -18.307 7.411 -15.381 1.00 35.34 74 GLY A C 1
ATOM 588 O O . GLY A 1 74 ? -17.295 6.860 -15.792 1.00 35.34 74 GLY A O 1
ATOM 589 N N . ARG A 1 75 ? -18.439 7.956 -14.162 1.00 40.47 75 ARG A N 1
ATOM 590 C CA . ARG A 1 75 ? -17.462 7.878 -13.071 1.00 40.47 75 ARG A CA 1
ATOM 591 C C . ARG A 1 75 ? -16.833 6.497 -13.129 1.00 40.47 75 ARG A C 1
ATOM 593 O O . ARG A 1 75 ? -17.469 5.538 -12.698 1.00 40.47 75 ARG A O 1
ATOM 600 N N . LEU A 1 76 ? -15.653 6.396 -13.745 1.00 40.38 76 LEU A N 1
ATOM 601 C CA . LEU A 1 76 ? -14.941 5.140 -13.892 1.00 40.38 76 LEU A CA 1
ATOM 602 C C . LEU A 1 76 ? -14.523 4.812 -12.473 1.00 40.38 76 LEU A C 1
ATOM 604 O O . LEU A 1 76 ? -13.551 5.345 -11.943 1.00 40.38 76 LEU A O 1
ATOM 608 N N . SER A 1 77 ? -15.392 4.061 -11.809 1.00 43.69 77 SER A N 1
ATOM 609 C CA . SER A 1 77 ? -15.282 3.700 -10.419 1.00 43.69 77 SER A CA 1
ATOM 610 C C . SER A 1 77 ? -14.082 2.777 -10.306 1.00 43.69 77 SER A C 1
ATOM 612 O O . SER A 1 77 ? -14.139 1.579 -10.561 1.00 43.69 77 SER A O 1
ATOM 614 N N . TYR A 1 78 ? -12.965 3.415 -9.982 1.00 52.84 78 TYR A N 1
ATOM 615 C CA . TYR A 1 78 ? -11.878 2.928 -9.153 1.00 52.84 78 TYR A CA 1
ATOM 616 C C . TYR A 1 78 ? -11.061 1.705 -9.611 1.00 52.84 78 TYR A C 1
ATOM 618 O O . TYR A 1 78 ? -10.005 1.530 -9.021 1.00 52.84 78 TYR A O 1
ATOM 626 N N . CYS A 1 79 ? -11.456 0.884 -10.604 1.00 53.31 79 CYS A N 1
ATOM 627 C CA . CYS A 1 79 ? -10.842 -0.459 -10.719 1.00 53.31 79 CYS A CA 1
ATOM 628 C C . CYS A 1 79 ? -10.769 -1.174 -12.080 1.00 53.31 79 CYS A C 1
ATOM 630 O O . CYS A 1 79 ? -10.344 -2.326 -12.096 1.00 53.31 79 CYS A O 1
ATOM 632 N N . ARG A 1 80 ? -11.260 -0.654 -13.213 1.00 48.97 80 ARG A N 1
ATOM 633 C CA . ARG A 1 80 ? -11.613 -1.599 -14.303 1.00 48.97 80 ARG A CA 1
ATOM 634 C C . ARG A 1 80 ? -10.579 -1.875 -15.394 1.00 48.97 80 ARG A C 1
ATOM 636 O O . ARG A 1 80 ? -10.595 -2.988 -15.904 1.00 48.97 80 ARG A O 1
ATOM 643 N N . TRP A 1 81 ? -9.733 -0.917 -15.751 1.00 48.22 81 TRP A N 1
ATOM 644 C CA . TRP A 1 81 ? -8.871 -1.045 -16.939 1.00 48.22 81 TRP A CA 1
ATOM 645 C C . TRP A 1 81 ? -7.449 -0.516 -16.757 1.00 48.22 81 TRP A C 1
ATOM 647 O O . TRP A 1 81 ? -6.580 -0.839 -17.551 1.00 48.22 81 TRP A O 1
ATOM 657 N N . HIS A 1 82 ? -7.189 0.266 -15.710 1.00 53.03 82 HIS A N 1
ATOM 658 C CA . HIS A 1 82 ? -5.910 0.959 -15.583 1.00 53.03 82 HIS A CA 1
ATOM 659 C C . HIS A 1 82 ? -4.874 0.203 -14.755 1.00 53.03 82 HIS A C 1
ATOM 661 O O . HIS A 1 82 ? -3.725 0.618 -14.754 1.00 53.03 82 HIS A O 1
ATOM 667 N N . GLU A 1 83 ? -5.229 -0.885 -14.064 1.00 59.66 83 GLU A N 1
ATOM 668 C CA . GLU A 1 83 ? -4.408 -1.294 -12.922 1.00 59.66 83 GLU A CA 1
ATOM 669 C C . GLU A 1 83 ? -3.257 -2.277 -13.206 1.00 59.66 83 GLU A C 1
ATOM 671 O O . GLU A 1 83 ? -2.378 -2.405 -12.372 1.00 59.66 83 GLU A O 1
ATOM 676 N N . VAL A 1 84 ? -3.163 -2.902 -14.385 1.00 57.88 84 VAL A N 1
ATOM 677 C CA . VAL A 1 84 ? -2.088 -3.896 -14.630 1.00 57.88 84 VAL A CA 1
ATOM 678 C C . VAL A 1 84 ? -1.155 -3.494 -15.771 1.00 57.88 84 VAL A C 1
ATOM 680 O O . VAL A 1 84 ? 0.066 -3.547 -15.625 1.00 57.88 84 VAL A O 1
ATOM 683 N N . GLU A 1 85 ? -1.698 -3.026 -16.898 1.00 65.12 85 GLU A N 1
ATOM 684 C CA . GLU A 1 85 ? -0.880 -2.764 -18.093 1.00 65.12 85 GLU A CA 1
ATOM 685 C C . GLU A 1 85 ? 0.069 -1.570 -17.929 1.00 65.12 85 GLU A C 1
ATOM 687 O O . GLU A 1 85 ? 1.166 -1.578 -18.480 1.00 65.12 85 GLU A O 1
ATOM 692 N N . HIS A 1 86 ? -0.301 -0.552 -17.146 1.00 68.94 86 HIS A N 1
ATOM 693 C CA . HIS A 1 86 ? 0.512 0.664 -17.032 1.00 68.94 86 HIS A CA 1
ATOM 694 C C . HIS A 1 86 ? 1.700 0.534 -16.080 1.00 68.94 86 HIS A C 1
ATOM 696 O O . HIS A 1 86 ? 2.683 1.250 -16.250 1.00 68.94 86 HIS A O 1
ATOM 702 N N . LEU A 1 87 ? 1.637 -0.361 -15.090 1.00 79.38 87 LEU A N 1
ATOM 703 C CA . LEU A 1 87 ? 2.755 -0.583 -14.168 1.00 79.38 87 LEU A CA 1
ATOM 704 C C . LEU A 1 87 ? 3.745 -1.618 -14.700 1.00 79.38 87 LEU A C 1
ATOM 706 O O . LEU A 1 87 ? 4.938 -1.519 -14.405 1.00 79.38 87 LEU A O 1
ATOM 710 N N . ARG A 1 88 ? 3.260 -2.571 -15.507 1.00 83.44 88 ARG A N 1
ATOM 711 C CA . ARG A 1 88 ? 4.025 -3.723 -15.998 1.00 83.44 88 ARG A CA 1
ATOM 712 C C . ARG A 1 88 ? 3.951 -3.912 -17.525 1.00 83.44 88 ARG A C 1
ATOM 714 O O . ARG A 1 88 ? 3.774 -5.040 -17.981 1.00 83.44 88 ARG A O 1
ATOM 721 N N . PRO A 1 89 ? 4.107 -2.863 -18.360 1.00 82.81 89 PRO A N 1
ATOM 722 C CA . PRO A 1 89 ? 4.025 -3.034 -19.814 1.00 82.81 89 PRO A CA 1
ATOM 723 C C . PRO A 1 89 ? 5.198 -3.861 -20.368 1.00 82.81 89 PRO A C 1
ATOM 725 O O . PRO A 1 89 ? 5.111 -4.436 -21.448 1.00 82.81 89 PRO A O 1
ATOM 728 N N . SER A 1 90 ? 6.316 -3.917 -19.638 1.00 89.69 90 SER A N 1
ATOM 729 C CA . SER A 1 90 ? 7.442 -4.818 -19.893 1.00 89.69 90 SER A CA 1
ATOM 730 C C . SER A 1 90 ? 8.251 -5.022 -18.604 1.00 89.69 90 SER A C 1
ATOM 732 O O . SER A 1 90 ? 8.191 -4.152 -17.728 1.00 89.69 90 SER A O 1
ATOM 734 N N . PRO A 1 91 ? 9.081 -6.080 -18.500 1.00 92.62 91 PRO A N 1
ATOM 735 C CA . PRO A 1 91 ? 9.943 -6.296 -17.333 1.00 92.62 91 PRO A CA 1
ATOM 736 C C . PRO A 1 91 ? 10.861 -5.107 -17.019 1.00 92.62 91 PRO A C 1
ATOM 738 O O . PRO A 1 91 ? 11.089 -4.772 -15.861 1.00 92.62 91 PRO A O 1
ATOM 741 N N . LYS A 1 92 ? 11.353 -4.419 -18.058 1.00 93.69 92 LYS A N 1
ATOM 742 C CA . LYS A 1 92 ? 12.194 -3.224 -17.908 1.00 93.69 92 LYS A CA 1
ATOM 743 C C . LYS A 1 92 ? 11.434 -2.069 -17.248 1.00 93.69 92 LYS A C 1
ATOM 745 O O . LYS A 1 92 ? 11.977 -1.401 -16.374 1.00 93.69 92 LYS A O 1
ATOM 750 N N . ILE A 1 93 ? 10.198 -1.819 -17.680 1.00 91.19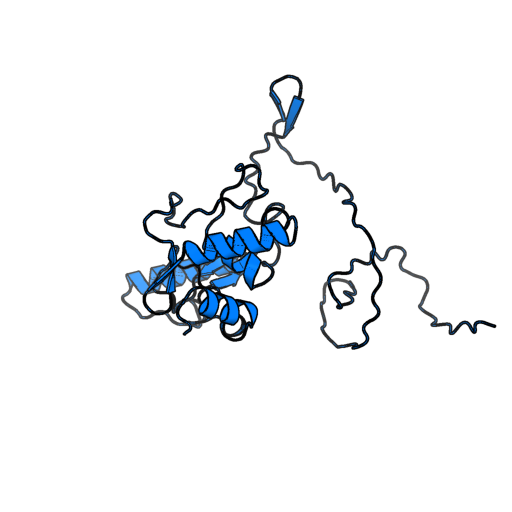 93 ILE A N 1
ATOM 751 C CA . ILE A 1 93 ? 9.375 -0.733 -17.132 1.00 91.19 93 ILE A CA 1
ATOM 752 C C . ILE A 1 93 ? 8.874 -1.079 -15.728 1.00 91.19 93 ILE A C 1
ATOM 754 O O . ILE A 1 93 ? 8.864 -0.210 -14.863 1.00 91.19 93 ILE A O 1
ATOM 758 N N . GLU A 1 94 ? 8.533 -2.342 -15.475 1.00 92.56 94 GLU A N 1
ATOM 759 C CA . GLU A 1 94 ? 8.184 -2.835 -14.140 1.00 92.56 94 GLU A CA 1
ATOM 760 C C . GLU A 1 94 ? 9.325 -2.600 -13.140 1.00 92.56 94 GLU A C 1
ATOM 762 O O . GLU A 1 94 ? 9.105 -2.000 -12.088 1.00 92.56 94 GLU A O 1
ATOM 767 N N . ALA A 1 95 ? 10.558 -2.979 -13.496 1.00 94.25 95 ALA A N 1
ATOM 768 C CA . ALA A 1 95 ? 11.740 -2.744 -12.667 1.00 94.25 95 ALA A CA 1
ATOM 769 C C . ALA A 1 95 ? 11.984 -1.246 -12.411 1.00 94.25 95 ALA A C 1
ATOM 771 O O . ALA A 1 95 ? 12.281 -0.843 -11.285 1.00 94.25 95 ALA A O 1
ATOM 772 N N . LEU A 1 96 ? 11.803 -0.403 -13.433 1.00 94.25 96 LEU A N 1
ATOM 773 C CA . LEU A 1 96 ? 11.937 1.048 -13.299 1.00 94.25 96 LEU A CA 1
ATOM 774 C C . LEU A 1 96 ? 10.864 1.641 -12.373 1.00 94.25 96 LEU A C 1
ATOM 776 O O . LEU A 1 96 ? 11.185 2.446 -11.501 1.00 94.25 96 LEU A O 1
ATOM 780 N N . ASN A 1 97 ? 9.606 1.219 -12.514 1.00 93.88 97 ASN A N 1
ATOM 781 C CA . ASN A 1 97 ? 8.513 1.648 -11.643 1.00 93.88 97 ASN A CA 1
ATOM 782 C C . ASN A 1 97 ? 8.739 1.203 -10.192 1.00 93.88 97 ASN A C 1
ATOM 784 O O . ASN A 1 97 ? 8.583 2.018 -9.283 1.00 93.88 97 ASN A O 1
ATOM 788 N N . ARG A 1 98 ? 9.171 -0.048 -9.978 1.00 95.62 98 ARG A N 1
ATOM 789 C CA . ARG A 1 98 ? 9.553 -0.581 -8.661 1.00 95.62 98 ARG A CA 1
ATOM 790 C C . ARG A 1 98 ? 10.654 0.271 -8.027 1.00 95.62 98 ARG A C 1
ATOM 792 O O . ARG A 1 98 ? 10.478 0.749 -6.910 1.00 95.62 98 ARG A O 1
ATOM 799 N N . SER A 1 99 ? 11.733 0.536 -8.764 1.00 96.19 99 SER A N 1
ATOM 800 C CA . SER A 1 99 ? 12.852 1.356 -8.288 1.00 96.19 99 SER A CA 1
ATOM 801 C C . SER A 1 99 ? 12.430 2.788 -7.938 1.00 96.19 99 SER A C 1
ATOM 803 O O . SER A 1 99 ? 12.749 3.282 -6.857 1.00 96.19 99 SER A O 1
ATOM 805 N N . ARG A 1 100 ? 11.641 3.446 -8.801 1.00 94.56 100 ARG A N 1
ATOM 806 C CA . ARG A 1 100 ? 11.141 4.812 -8.558 1.00 94.56 100 ARG A CA 1
ATOM 807 C C . ARG A 1 100 ? 10.212 4.895 -7.346 1.00 94.56 100 ARG A C 1
ATOM 809 O O . ARG A 1 100 ? 10.272 5.888 -6.623 1.00 94.56 100 ARG A O 1
ATOM 816 N N . LEU A 1 101 ? 9.361 3.889 -7.132 1.00 94.50 101 LEU A N 1
ATOM 817 C CA . LEU A 1 101 ? 8.507 3.818 -5.944 1.00 94.50 101 LEU A CA 1
ATOM 818 C C . LEU A 1 101 ? 9.340 3.656 -4.678 1.00 94.50 101 LEU A C 1
ATOM 820 O O . LEU A 1 101 ? 9.166 4.430 -3.744 1.00 94.50 101 LEU A O 1
ATOM 824 N N . GLY A 1 102 ? 10.257 2.687 -4.662 1.00 96.62 102 GLY A N 1
ATOM 825 C CA . GLY A 1 102 ? 11.112 2.421 -3.507 1.00 96.62 102 GLY A CA 1
ATOM 826 C C . GLY A 1 102 ? 11.943 3.639 -3.118 1.00 96.62 102 GLY A C 1
ATOM 827 O O . GLY A 1 102 ? 11.883 4.101 -1.982 1.00 96.62 102 GLY A O 1
ATOM 828 N N . ALA A 1 103 ? 12.602 4.264 -4.097 1.00 96.00 103 ALA A N 1
ATOM 829 C CA . ALA A 1 103 ? 13.387 5.479 -3.888 1.00 96.00 103 ALA A CA 1
ATOM 830 C C . ALA A 1 103 ? 12.556 6.683 -3.399 1.00 96.00 103 ALA A C 1
ATOM 832 O O . ALA A 1 103 ? 13.115 7.635 -2.843 1.00 96.00 103 ALA A O 1
ATOM 833 N N . GLY A 1 104 ? 11.238 6.679 -3.617 1.00 95.31 104 GLY A N 1
ATOM 834 C CA . GLY A 1 104 ? 10.315 7.717 -3.163 1.00 95.31 104 GLY A CA 1
ATOM 835 C C . GLY A 1 104 ? 9.730 7.489 -1.767 1.00 95.31 104 GLY A C 1
ATOM 836 O O . GLY A 1 104 ? 9.021 8.367 -1.271 1.00 95.31 104 GLY A O 1
ATOM 837 N N . LEU A 1 105 ? 10.019 6.357 -1.123 1.00 97.00 105 LEU A N 1
ATOM 838 C CA . LEU A 1 105 ? 9.529 6.021 0.212 1.00 97.00 105 LEU A CA 1
ATOM 839 C C . LEU A 1 105 ? 10.596 6.268 1.287 1.00 97.00 105 LEU A C 1
ATOM 841 O O . LEU A 1 105 ? 11.794 6.311 1.014 1.00 97.00 105 LEU A O 1
ATOM 845 N N . VAL A 1 106 ? 10.130 6.464 2.517 1.00 97.44 106 VAL A N 1
ATOM 846 C CA . VAL A 1 106 ? 10.915 6.478 3.755 1.00 97.44 106 VAL A CA 1
ATOM 847 C C . VAL A 1 106 ? 10.151 5.727 4.842 1.00 97.44 106 VAL A C 1
ATOM 849 O O . VAL A 1 106 ? 8.918 5.719 4.852 1.00 97.44 106 VAL A O 1
ATOM 852 N N . GLY A 1 107 ? 10.873 5.100 5.767 1.00 97.38 107 GLY A N 1
ATOM 853 C CA . GLY A 1 107 ? 10.278 4.492 6.953 1.00 97.38 107 GLY A CA 1
ATOM 854 C C . GLY A 1 107 ? 9.859 5.536 7.989 1.00 97.38 107 GLY A C 1
ATOM 855 O O . GLY A 1 107 ? 10.617 6.455 8.290 1.00 97.38 107 GLY A O 1
ATOM 856 N N . GLN A 1 108 ? 8.669 5.379 8.568 1.00 96.44 108 GLN A N 1
ATOM 857 C CA . GLN A 1 108 ? 8.233 6.127 9.748 1.00 96.44 108 GLN A CA 1
ATOM 858 C C . GLN A 1 108 ? 7.471 5.188 10.689 1.00 96.44 108 GLN A C 1
ATOM 860 O O . GLN A 1 108 ? 6.312 4.856 10.437 1.00 96.44 108 GLN A O 1
ATOM 865 N N . GLY A 1 109 ? 8.124 4.747 11.767 1.00 95.38 109 GLY A N 1
ATOM 866 C CA . GLY A 1 109 ? 7.625 3.615 12.552 1.00 95.38 109 GLY A CA 1
ATOM 867 C C . GLY A 1 109 ? 7.625 2.352 11.690 1.00 95.38 109 GLY A C 1
ATOM 868 O O . GLY A 1 109 ? 8.636 2.045 11.070 1.00 95.38 109 GLY A O 1
ATOM 869 N N . ASP A 1 110 ? 6.486 1.674 11.599 1.00 96.00 110 ASP A N 1
ATOM 870 C CA . ASP A 1 110 ? 6.250 0.555 10.678 1.00 96.00 110 ASP A CA 1
ATOM 871 C C . ASP A 1 110 ? 5.633 1.003 9.334 1.00 96.00 110 ASP A C 1
ATOM 873 O O . ASP A 1 110 ? 5.365 0.184 8.461 1.00 96.00 110 ASP A O 1
ATOM 877 N N . CYS A 1 111 ? 5.382 2.300 9.126 1.00 97.81 111 CYS A N 1
ATOM 878 C CA . CYS A 1 111 ? 4.740 2.806 7.912 1.00 97.81 111 CYS A CA 1
ATOM 879 C C . CYS A 1 111 ? 5.758 3.120 6.807 1.00 97.81 111 CYS A C 1
ATOM 881 O O . CYS A 1 111 ? 6.834 3.664 7.065 1.00 97.81 111 CYS A O 1
ATOM 883 N N . TRP A 1 112 ? 5.379 2.869 5.550 1.00 97.88 112 TRP A N 1
ATOM 884 C CA . TRP A 1 112 ? 6.133 3.322 4.373 1.00 97.88 112 TRP A CA 1
ATOM 885 C C . TRP A 1 112 ? 5.524 4.616 3.855 1.00 97.88 112 TRP A C 1
ATOM 887 O O . TRP A 1 112 ? 4.428 4.615 3.287 1.00 97.88 112 TRP A O 1
ATOM 897 N N . MET A 1 113 ? 6.222 5.724 4.068 1.00 96.62 113 MET A N 1
ATOM 898 C CA . MET A 1 113 ? 5.715 7.062 3.805 1.00 96.62 113 MET A CA 1
ATOM 899 C C . MET A 1 113 ? 6.365 7.654 2.551 1.00 96.62 113 MET A C 1
ATOM 901 O O . MET A 1 113 ? 7.585 7.644 2.428 1.00 96.62 113 MET A O 1
ATOM 905 N N . PRO A 1 114 ? 5.583 8.214 1.619 1.00 94.50 114 PRO A N 1
ATOM 906 C CA . PRO A 1 114 ? 6.105 9.002 0.513 1.00 94.50 114 PRO A CA 1
ATOM 907 C C . PRO A 1 114 ? 6.884 10.204 1.047 1.00 94.50 114 PRO A C 1
ATOM 909 O O . PRO A 1 114 ? 6.356 10.945 1.890 1.00 94.50 114 PRO A O 1
ATOM 912 N N . LYS A 1 115 ? 8.095 10.421 0.522 1.00 93.38 115 LYS A N 1
ATOM 913 C CA . LYS A 1 115 ? 8.912 11.615 0.787 1.00 93.38 115 LYS A CA 1
ATOM 914 C C . LYS A 1 115 ? 8.079 12.883 0.576 1.00 93.38 115 LYS A C 1
ATOM 916 O O . LYS A 1 115 ? 7.226 12.935 -0.309 1.00 93.38 115 LYS A O 1
ATOM 921 N N . GLU A 1 116 ? 8.318 13.917 1.381 1.00 80.94 116 GLU A N 1
ATOM 922 C CA . GLU A 1 116 ? 7.510 15.151 1.368 1.00 80.94 116 GLU A CA 1
ATOM 923 C C . GLU A 1 116 ? 7.471 15.857 0.008 1.00 80.94 116 GLU A C 1
ATOM 925 O O . GLU A 1 116 ? 6.486 16.518 -0.313 1.00 80.94 116 GLU A O 1
ATOM 930 N N . SER A 1 117 ? 8.501 15.661 -0.817 1.00 76.81 117 SER A N 1
ATOM 931 C CA . SER A 1 117 ? 8.588 16.190 -2.179 1.00 76.81 117 SER A CA 1
ATOM 932 C C . SER A 1 117 ? 7.585 15.575 -3.163 1.00 76.81 117 SER A C 1
ATOM 934 O O . SER A 1 117 ? 7.456 16.066 -4.284 1.00 76.81 117 SER A O 1
ATOM 936 N N . ILE A 1 118 ? 6.869 14.513 -2.781 1.00 78.94 118 ILE A N 1
ATOM 937 C CA . ILE A 1 118 ? 5.922 13.823 -3.658 1.00 78.94 118 ILE A CA 1
ATOM 938 C C . ILE A 1 118 ? 4.547 14.512 -3.598 1.00 78.94 118 ILE A C 1
ATOM 940 O O . ILE A 1 118 ? 3.941 14.596 -2.524 1.00 78.94 118 ILE A O 1
ATOM 944 N N . PRO A 1 119 ? 3.999 14.966 -4.745 1.00 80.25 119 PRO A N 1
ATOM 945 C CA . PRO A 1 119 ? 2.682 15.591 -4.799 1.00 80.25 119 PRO A CA 1
ATOM 946 C C . PRO A 1 119 ? 1.585 14.697 -4.220 1.00 80.25 119 PRO A C 1
ATOM 948 O O . PRO A 1 119 ? 1.624 13.476 -4.349 1.00 80.25 119 PRO A O 1
ATOM 951 N N . SER A 1 120 ? 0.556 15.304 -3.631 1.00 81.56 120 SER A N 1
ATOM 952 C CA . SER A 1 120 ? -0.592 14.581 -3.073 1.00 81.56 120 SER A CA 1
ATOM 953 C C . SER A 1 120 ? -1.900 14.945 -3.778 1.00 81.56 120 SER A C 1
ATOM 955 O O . SER A 1 120 ? -2.095 16.059 -4.263 1.00 81.56 120 SER A O 1
ATOM 957 N N . HIS A 1 121 ? -2.823 13.990 -3.852 1.00 71.50 121 HIS A N 1
ATOM 958 C CA . HIS A 1 121 ? -4.218 14.220 -4.208 1.00 71.50 121 HIS A CA 1
ATOM 959 C C . HIS A 1 121 ? -4.922 15.044 -3.115 1.00 71.50 121 HIS A C 1
ATOM 961 O O . HIS A 1 121 ? -4.489 15.088 -1.965 1.00 71.50 121 HIS A O 1
ATOM 967 N N . LYS A 1 122 ? -6.080 15.638 -3.442 1.00 73.81 122 LYS A N 1
ATOM 968 C CA . LYS A 1 122 ? -6.896 16.418 -2.486 1.00 73.81 122 LYS A CA 1
ATOM 969 C C . LYS A 1 122 ? -7.320 15.629 -1.237 1.00 73.81 122 LYS A C 1
ATOM 971 O O . LYS A 1 122 ? -7.634 16.229 -0.219 1.00 73.81 122 LYS A O 1
ATOM 976 N N . ASN A 1 123 ? -7.355 14.299 -1.317 1.00 71.00 123 ASN A N 1
ATOM 977 C CA . ASN A 1 123 ? -7.682 13.409 -0.200 1.00 71.00 123 ASN A CA 1
ATOM 978 C C . ASN A 1 123 ? -6.458 13.026 0.661 1.00 71.00 123 ASN A C 1
ATOM 980 O O . ASN A 1 123 ? -6.602 12.206 1.563 1.00 71.00 123 ASN A O 1
ATOM 984 N N . GLY A 1 124 ? -5.273 13.576 0.371 1.00 74.38 124 GLY A N 1
ATOM 985 C CA . GLY A 1 124 ? -4.031 13.323 1.103 1.00 74.38 124 GLY A CA 1
ATOM 986 C C . GLY A 1 124 ? -3.227 12.108 0.634 1.00 74.38 124 GLY A C 1
ATOM 987 O O . GLY A 1 124 ? -2.137 11.892 1.151 1.00 74.38 124 GLY A O 1
ATOM 988 N N . ALA A 1 125 ? -3.710 11.323 -0.336 1.00 75.44 125 ALA A N 1
ATOM 989 C CA . ALA A 1 125 ? -2.926 10.226 -0.903 1.00 75.44 125 ALA A CA 1
ATOM 990 C C . ALA A 1 125 ? -1.812 10.775 -1.807 1.00 75.44 125 ALA A C 1
ATOM 992 O O . ALA A 1 125 ? -2.088 11.602 -2.677 1.00 75.44 125 ALA A O 1
ATOM 993 N N . ALA A 1 126 ? -0.574 10.306 -1.645 1.00 80.62 126 ALA A N 1
ATOM 994 C CA . ALA A 1 126 ? 0.516 10.697 -2.539 1.00 80.62 126 ALA A CA 1
ATOM 995 C C . ALA A 1 126 ? 0.298 10.155 -3.958 1.00 80.62 126 ALA A C 1
ATOM 997 O O . ALA A 1 126 ? -0.323 9.105 -4.141 1.00 80.62 126 ALA A O 1
ATOM 998 N N . LYS A 1 127 ? 0.813 10.880 -4.949 1.00 86.62 127 LYS A N 1
ATOM 999 C CA . LYS A 1 127 ? 0.679 10.586 -6.375 1.00 86.62 127 LYS A CA 1
ATOM 1000 C C . LYS A 1 127 ? 1.911 9.871 -6.916 1.00 86.62 127 LYS A C 1
ATOM 1002 O O . LYS A 1 127 ? 3.037 10.230 -6.585 1.00 86.62 127 LYS A O 1
ATOM 1007 N N . PHE A 1 128 ? 1.696 8.921 -7.812 1.00 87.69 128 PHE A N 1
ATOM 1008 C CA . PHE A 1 128 ? 2.729 8.258 -8.593 1.00 87.69 128 PHE A CA 1
ATOM 1009 C C . PHE A 1 128 ? 2.352 8.279 -10.075 1.00 87.69 128 PHE A C 1
ATOM 1011 O O . PHE A 1 128 ? 1.223 7.952 -10.431 1.00 87.69 128 PHE A O 1
ATOM 1018 N N . ALA A 1 129 ? 3.287 8.666 -10.938 1.00 86.88 129 ALA A N 1
ATOM 1019 C CA . ALA A 1 129 ? 3.118 8.625 -12.387 1.00 86.88 129 ALA A CA 1
ATOM 1020 C C . ALA A 1 129 ? 4.030 7.521 -12.950 1.00 86.88 129 ALA A C 1
ATOM 1022 O O . ALA A 1 129 ? 5.253 7.726 -12.997 1.00 86.88 129 ALA A O 1
ATOM 1023 N N . PRO A 1 130 ? 3.473 6.354 -13.324 1.00 84.12 130 PRO A N 1
ATOM 1024 C CA . PRO A 1 130 ? 4.262 5.230 -13.794 1.00 84.12 130 PRO A CA 1
ATOM 1025 C C . PRO A 1 130 ? 4.854 5.498 -15.173 1.00 84.12 130 PRO A C 1
ATOM 1027 O O . PRO A 1 130 ? 4.216 6.096 -16.047 1.00 84.12 130 PRO A O 1
ATOM 1030 N N . GLU A 1 131 ? 6.066 5.005 -15.383 1.00 86.12 131 GLU A N 1
ATOM 1031 C CA . GLU A 1 131 ? 6.673 4.931 -16.705 1.00 86.12 131 GLU A CA 1
ATOM 1032 C C . GLU A 1 131 ? 5.847 4.043 -17.633 1.00 86.12 131 GLU A C 1
ATOM 1034 O O . GLU A 1 131 ? 5.234 3.069 -17.201 1.00 86.12 131 GLU A O 1
ATOM 1039 N N . GLY A 1 132 ? 5.821 4.388 -18.921 1.00 79.12 132 GLY A N 1
ATOM 1040 C CA . GLY A 1 132 ? 5.021 3.678 -19.926 1.00 79.12 132 GLY A CA 1
ATOM 1041 C C . GLY A 1 132 ? 3.541 4.082 -19.981 1.00 79.12 132 GLY A C 1
ATOM 1042 O O . GLY A 1 132 ? 2.827 3.638 -20.874 1.00 79.12 132 GLY A O 1
ATOM 1043 N N . SER A 1 133 ? 3.075 4.971 -19.096 1.00 71.19 133 SER A N 1
ATOM 1044 C CA . SER A 1 133 ? 1.706 5.522 -19.135 1.00 71.19 133 SER A CA 1
ATOM 1045 C C . SER A 1 133 ? 1.550 6.783 -20.002 1.00 71.19 133 SER A C 1
ATOM 1047 O O . SER A 1 133 ? 0.507 7.439 -19.960 1.00 71.19 133 SER A O 1
ATOM 1049 N N . ASN A 1 134 ? 2.593 7.173 -20.748 1.00 68.06 134 ASN A N 1
ATOM 1050 C CA . ASN A 1 134 ? 2.703 8.469 -21.437 1.00 68.06 134 ASN A CA 1
ATOM 1051 C C . ASN A 1 134 ? 2.415 9.682 -20.523 1.00 68.06 134 ASN A C 1
ATOM 1053 O O . ASN A 1 134 ? 2.010 10.739 -21.001 1.00 68.06 134 ASN A O 1
ATOM 1057 N N . GLY A 1 135 ? 2.583 9.528 -19.203 1.00 62.12 135 GLY A N 1
ATOM 1058 C CA . GLY A 1 135 ? 2.315 10.573 -18.211 1.00 62.12 135 GLY A CA 1
ATOM 1059 C C . GLY A 1 135 ? 0.833 10.915 -18.019 1.00 62.12 135 GLY A C 1
ATOM 1060 O O . GLY A 1 135 ? 0.521 11.873 -17.319 1.00 62.12 135 GLY A O 1
ATOM 1061 N N . VAL A 1 136 ? -0.088 10.158 -18.623 1.00 65.75 136 VAL A N 1
ATOM 1062 C CA . VAL A 1 136 ? -1.522 10.496 -18.629 1.00 65.75 136 VAL A CA 1
ATOM 1063 C C . VAL A 1 136 ? -2.231 10.039 -17.350 1.00 65.75 136 VAL A C 1
ATOM 1065 O O . VAL A 1 136 ? -3.268 10.592 -16.986 1.00 65.75 136 VAL A O 1
ATOM 1068 N N . LEU A 1 137 ? -1.691 9.039 -16.649 1.00 74.69 137 LEU A N 1
ATOM 1069 C CA . LEU A 1 137 ? -2.384 8.383 -15.542 1.00 74.69 137 LEU A CA 1
ATOM 1070 C C . LEU A 1 137 ? -1.607 8.530 -14.236 1.00 74.69 137 LEU A C 1
ATOM 1072 O O . LEU A 1 137 ? -0.592 7.875 -14.022 1.00 74.69 137 LEU A O 1
ATOM 1076 N N . GLU A 1 138 ? -2.116 9.379 -13.345 1.00 81.25 138 GLU A N 1
ATOM 1077 C CA . GLU A 1 138 ? -1.654 9.465 -11.960 1.00 81.25 138 GLU A CA 1
ATOM 1078 C C . GLU A 1 138 ? -2.330 8.398 -11.093 1.00 81.25 138 GLU A C 1
ATOM 1080 O O . GLU A 1 138 ? -3.536 8.159 -11.183 1.00 81.25 138 GLU A O 1
ATOM 1085 N N . TRP A 1 139 ? -1.550 7.812 -10.195 1.00 84.81 139 TRP A N 1
ATOM 1086 C CA . TRP A 1 139 ? -1.966 6.768 -9.272 1.00 84.81 139 TRP A CA 1
ATOM 1087 C C . TRP A 1 139 ? -1.793 7.196 -7.828 1.00 84.81 139 TRP A C 1
ATOM 1089 O O . TRP A 1 139 ? -0.858 7.920 -7.500 1.00 84.81 139 TRP A O 1
ATOM 1099 N N . ALA A 1 140 ? -2.623 6.657 -6.936 1.00 88.50 140 ALA A N 1
ATOM 1100 C CA . ALA A 1 140 ? -2.298 6.700 -5.518 1.00 88.50 140 ALA A CA 1
ATOM 1101 C C . ALA A 1 140 ? -1.081 5.800 -5.246 1.00 88.50 140 ALA A C 1
ATOM 1103 O O . ALA A 1 140 ? -1.055 4.642 -5.663 1.00 88.50 140 ALA A O 1
ATOM 1104 N N . TYR A 1 141 ? -0.100 6.313 -4.509 1.00 91.75 141 TYR A N 1
ATOM 1105 C CA . TYR A 1 141 ? 1.176 5.641 -4.246 1.00 91.75 141 TYR A CA 1
ATOM 1106 C C . TYR A 1 141 ? 0.996 4.230 -3.677 1.00 91.75 141 TYR A C 1
ATOM 1108 O O . TYR A 1 141 ? 1.564 3.267 -4.183 1.00 91.75 141 TYR A O 1
ATOM 1116 N N . HIS A 1 142 ? 0.126 4.092 -2.674 1.00 93.75 142 HIS A N 1
ATOM 1117 C CA . HIS A 1 142 ? -0.155 2.814 -2.022 1.00 93.75 142 HIS A CA 1
ATOM 1118 C C . HIS A 1 142 ? -0.784 1.781 -2.968 1.00 93.75 142 HIS A C 1
ATOM 1120 O O . HIS A 1 142 ? -0.585 0.586 -2.785 1.00 93.75 142 HIS A O 1
ATOM 1126 N N . ARG A 1 143 ? -1.506 2.226 -4.007 1.00 91.94 143 ARG A N 1
ATOM 1127 C CA . ARG A 1 143 ? -2.048 1.333 -5.041 1.00 91.94 143 ARG A CA 1
ATOM 1128 C C . ARG A 1 143 ? -0.959 0.831 -5.965 1.00 91.94 143 ARG A C 1
ATOM 1130 O O . ARG A 1 143 ? -0.939 -0.353 -6.264 1.00 91.94 143 ARG A O 1
ATOM 1137 N N . ALA A 1 144 ? -0.059 1.716 -6.390 1.00 92.31 144 ALA A N 1
ATOM 1138 C CA . ALA A 1 144 ? 1.051 1.334 -7.253 1.00 92.31 144 ALA A CA 1
ATOM 1139 C C . ALA A 1 144 ? 1.992 0.342 -6.548 1.00 92.31 144 ALA A C 1
ATOM 1141 O O . ALA A 1 144 ? 2.378 -0.663 -7.139 1.00 92.31 144 ALA A O 1
ATOM 1142 N N . VAL A 1 145 ? 2.289 0.578 -5.264 1.00 95.38 145 VAL A N 1
ATOM 1143 C CA . VAL A 1 145 ? 3.075 -0.354 -4.437 1.00 95.38 145 VAL A CA 1
ATOM 1144 C C . VAL A 1 145 ? 2.347 -1.687 -4.262 1.00 95.38 145 VAL A C 1
ATOM 1146 O O . VAL A 1 145 ? 2.943 -2.739 -4.485 1.00 95.38 145 VAL A O 1
ATOM 1149 N N . TRP A 1 146 ? 1.056 -1.661 -3.910 1.00 95.25 146 TRP A N 1
ATOM 1150 C CA . TRP A 1 146 ? 0.262 -2.883 -3.779 1.00 95.25 146 TRP A CA 1
ATOM 1151 C C . TRP A 1 146 ? 0.240 -3.687 -5.076 1.00 95.25 146 TRP A C 1
ATOM 1153 O O . TRP A 1 146 ? 0.463 -4.894 -5.049 1.00 95.25 146 TRP A O 1
ATOM 1163 N N . ASP A 1 147 ? -0.021 -3.033 -6.209 1.00 91.81 147 ASP A N 1
ATOM 1164 C CA . ASP A 1 147 ? -0.098 -3.728 -7.484 1.00 91.81 147 ASP A CA 1
ATOM 1165 C C . ASP A 1 147 ? 1.211 -4.445 -7.787 1.00 91.81 147 ASP A C 1
ATOM 1167 O O . ASP A 1 147 ? 1.183 -5.658 -7.975 1.00 91.81 147 ASP A O 1
ATOM 1171 N N . LEU A 1 148 ? 2.350 -3.745 -7.727 1.00 92.81 148 LEU A N 1
ATOM 1172 C CA . LEU A 1 148 ? 3.663 -4.304 -8.051 1.00 92.81 148 LEU A CA 1
ATOM 1173 C C . LEU A 1 148 ? 4.085 -5.444 -7.115 1.00 92.81 148 LEU A C 1
ATOM 1175 O O . LEU A 1 148 ? 4.597 -6.453 -7.599 1.00 92.81 148 LEU A O 1
ATOM 1179 N N . LEU A 1 149 ? 3.823 -5.329 -5.810 1.00 95.75 149 LEU A N 1
ATOM 1180 C CA . LEU A 1 149 ? 4.330 -6.282 -4.813 1.00 95.75 149 LEU A CA 1
ATOM 1181 C C . LEU A 1 149 ? 3.357 -7.413 -4.460 1.00 95.75 149 LEU A C 1
ATOM 1183 O O . LEU A 1 149 ? 3.792 -8.484 -4.045 1.00 95.75 149 LEU A O 1
ATOM 1187 N N . MET A 1 150 ? 2.049 -7.198 -4.618 1.00 94.94 150 MET A N 1
ATOM 1188 C CA . MET A 1 150 ? 1.008 -8.168 -4.242 1.00 94.94 150 MET A CA 1
ATOM 1189 C C . MET A 1 150 ? 0.230 -8.724 -5.441 1.00 94.94 150 MET A C 1
ATOM 1191 O O . MET A 1 150 ? -0.664 -9.548 -5.258 1.00 94.94 150 MET A O 1
ATOM 1195 N N . GLY A 1 151 ? 0.564 -8.303 -6.665 1.00 88.62 151 GLY A N 1
ATOM 1196 C CA . GLY A 1 151 ? -0.088 -8.783 -7.888 1.00 88.62 151 GLY A CA 1
ATOM 1197 C C . GLY A 1 151 ? -1.483 -8.194 -8.113 1.00 88.62 151 GLY A C 1
ATOM 1198 O O . GLY A 1 151 ? -2.331 -8.839 -8.732 1.00 88.62 151 GLY A O 1
ATOM 1199 N N . GLY A 1 152 ? -1.730 -6.992 -7.588 1.00 87.62 152 GLY A N 1
ATOM 1200 C CA . GLY A 1 152 ? -3.004 -6.287 -7.722 1.00 87.62 152 GLY A CA 1
ATOM 1201 C C . GLY A 1 152 ? -4.085 -6.764 -6.747 1.00 87.62 152 GLY A C 1
ATOM 1202 O O . GLY A 1 152 ? -3.833 -7.466 -5.766 1.00 87.62 152 GLY A O 1
ATOM 1203 N N . HIS A 1 153 ? -5.324 -6.337 -6.980 1.00 81.88 153 HIS A N 1
ATOM 1204 C CA . HIS A 1 153 ? -6.499 -6.793 -6.234 1.00 81.88 153 HIS A CA 1
ATOM 1205 C C . HIS A 1 153 ? -7.650 -7.142 -7.179 1.00 81.88 153 HIS A C 1
ATOM 1207 O O . HIS A 1 153 ? -7.618 -6.840 -8.372 1.00 81.88 153 HIS A O 1
ATOM 1213 N N . ARG A 1 154 ? -8.701 -7.797 -6.665 1.00 83.31 154 ARG A N 1
ATOM 1214 C CA . ARG A 1 154 ? -9.835 -8.172 -7.518 1.00 83.31 154 ARG A CA 1
ATOM 1215 C C . ARG A 1 154 ? -10.577 -6.927 -7.994 1.00 83.31 154 ARG A C 1
ATOM 1217 O O . ARG A 1 154 ? -10.605 -5.883 -7.340 1.00 83.31 154 ARG A O 1
ATOM 1224 N N . GLN A 1 155 ? -11.235 -7.066 -9.137 1.00 81.50 155 GLN A N 1
ATOM 1225 C CA . GLN A 1 155 ? -12.112 -6.033 -9.664 1.00 81.50 155 GLN A CA 1
ATOM 1226 C C . GLN A 1 155 ? -13.194 -5.663 -8.630 1.00 81.50 155 GLN A C 1
ATOM 1228 O O . GLN A 1 155 ? -13.770 -6.550 -8.002 1.00 81.50 155 GLN A O 1
ATOM 1233 N N . ARG A 1 156 ? -13.496 -4.360 -8.501 1.00 81.50 156 ARG A N 1
ATOM 1234 C CA . ARG A 1 156 ? -14.445 -3.779 -7.519 1.00 81.50 156 ARG A CA 1
ATOM 1235 C C . ARG A 1 156 ? -14.007 -3.882 -6.051 1.00 81.50 156 ARG A C 1
ATOM 1237 O O . ARG A 1 156 ? -14.824 -3.613 -5.170 1.00 81.50 156 ARG A O 1
ATOM 1244 N N . GLN A 1 157 ? -12.757 -4.251 -5.784 1.00 89.19 157 GLN A N 1
ATOM 1245 C CA . GLN A 1 157 ? -12.171 -4.086 -4.459 1.00 89.19 157 GLN A CA 1
ATOM 1246 C C . GLN A 1 157 ? -11.451 -2.744 -4.344 1.00 89.19 157 GLN A C 1
ATOM 1248 O O . GLN A 1 157 ? -10.975 -2.183 -5.320 1.00 89.19 157 GLN A O 1
ATOM 1253 N N . GLU A 1 158 ? -11.376 -2.234 -3.130 1.00 91.50 158 GLU A N 1
ATOM 1254 C CA . GLU A 1 158 ? -10.633 -1.047 -2.746 1.00 91.50 158 GLU A CA 1
ATOM 1255 C C . GLU A 1 158 ? -9.557 -1.460 -1.742 1.00 91.50 158 GLU A C 1
ATOM 1257 O O . GLU A 1 158 ? -9.684 -2.492 -1.086 1.00 91.50 158 GLU A O 1
ATOM 1262 N N . LEU A 1 159 ? -8.510 -0.651 -1.600 1.00 93.50 159 LEU A N 1
ATOM 1263 C CA . LEU A 1 159 ? -7.524 -0.841 -0.541 1.00 93.50 159 LEU A CA 1
ATOM 1264 C C . LEU A 1 159 ? -7.957 -0.036 0.685 1.00 93.50 159 LEU A C 1
ATOM 1266 O O . LEU A 1 159 ? -8.033 1.191 0.630 1.00 93.50 159 LEU A O 1
ATOM 1270 N N . ASP A 1 160 ? -8.263 -0.742 1.770 1.00 95.62 160 ASP A N 1
ATOM 1271 C CA . ASP A 1 160 ? -8.549 -0.172 3.086 1.00 95.62 160 ASP A CA 1
ATOM 1272 C C . ASP A 1 160 ? -7.277 -0.167 3.935 1.00 95.62 160 ASP A C 1
ATOM 1274 O O . ASP A 1 160 ? -6.571 -1.175 4.014 1.00 95.62 160 ASP A O 1
ATOM 1278 N N . HIS A 1 161 ? -7.003 0.967 4.583 1.00 95.44 161 HIS A N 1
ATOM 1279 C CA . HIS A 1 161 ? -5.943 1.074 5.581 1.00 95.44 161 HIS A CA 1
ATOM 1280 C C . HIS A 1 161 ? -6.381 0.407 6.886 1.00 95.44 161 HIS A C 1
ATOM 1282 O O . HIS A 1 161 ? -7.418 0.745 7.465 1.00 95.44 161 HIS A O 1
ATOM 1288 N N . LEU A 1 162 ? -5.560 -0.532 7.344 1.00 95.19 162 LEU A N 1
ATOM 1289 C CA . LEU A 1 162 ? -5.774 -1.341 8.536 1.00 95.19 162 LEU A CA 1
ATOM 1290 C C . LEU A 1 162 ? -5.563 -0.559 9.838 1.00 95.19 162 LEU A C 1
ATOM 1292 O O . LEU A 1 162 ? -4.991 0.529 9.853 1.00 95.19 162 LEU A O 1
ATOM 1296 N N . THR A 1 163 ? -6.039 -1.111 10.957 1.00 90.94 163 THR A N 1
ATOM 1297 C CA . THR A 1 163 ? -6.098 -0.389 12.244 1.00 90.94 163 THR A CA 1
ATOM 1298 C C . THR A 1 163 ? -4.743 -0.104 12.876 1.00 90.94 163 THR A C 1
ATOM 1300 O O . THR A 1 163 ? -4.643 0.845 13.650 1.00 90.94 163 THR A O 1
ATOM 1303 N N . GLY A 1 164 ? -3.714 -0.886 12.543 1.00 88.44 164 GLY A N 1
ATOM 1304 C CA . GLY A 1 164 ? -2.343 -0.648 12.996 1.00 88.44 164 GLY A CA 1
ATOM 1305 C C . GLY A 1 164 ? -1.642 0.481 12.237 1.00 88.44 164 GLY A C 1
ATOM 1306 O O . GLY A 1 164 ? -0.596 0.947 12.670 1.00 88.44 164 GLY A O 1
ATOM 1307 N N . CYS A 1 165 ? -2.217 0.960 11.130 1.00 94.25 165 CYS A N 1
ATOM 1308 C CA . CYS A 1 165 ? -1.571 1.938 10.268 1.00 94.25 165 CYS A CA 1
ATOM 1309 C C . CYS A 1 165 ? -1.615 3.353 10.863 1.00 94.25 165 CYS A C 1
ATOM 1311 O O . CYS A 1 165 ? -2.648 4.029 10.827 1.00 94.25 165 CYS A O 1
ATOM 1313 N N . GLN A 1 166 ? -0.472 3.846 11.339 1.00 92.06 166 GLN A N 1
ATOM 1314 C CA . GLN A 1 166 ? -0.354 5.215 11.857 1.00 92.06 166 GLN A CA 1
ATOM 1315 C C . GLN A 1 166 ? -0.207 6.268 10.745 1.00 92.06 166 GLN A C 1
ATOM 1317 O O . GLN A 1 166 ? -0.624 7.413 10.914 1.00 92.06 166 GLN A O 1
ATOM 1322 N N . GLY A 1 167 ? 0.328 5.883 9.581 1.00 91.19 167 GLY A N 1
ATOM 1323 C CA . GLY A 1 167 ? 0.526 6.768 8.427 1.00 91.19 167 GLY A CA 1
ATOM 1324 C C . GLY A 1 167 ? -0.751 7.092 7.640 1.00 91.19 167 GLY A C 1
ATOM 1325 O O . GLY A 1 167 ? -0.746 7.977 6.777 1.00 91.19 167 GLY A O 1
ATOM 1326 N N . GLY A 1 168 ? -1.857 6.393 7.922 1.00 90.75 168 GLY A N 1
ATOM 1327 C CA . GLY A 1 168 ? -3.159 6.611 7.292 1.00 90.75 168 GLY A CA 1
ATOM 1328 C C . GLY A 1 168 ? -3.090 6.600 5.761 1.00 90.75 168 GLY A C 1
ATOM 1329 O O . GLY A 1 168 ? -2.345 5.828 5.171 1.00 90.75 168 GLY A O 1
ATOM 1330 N N . ALA A 1 169 ? -3.822 7.510 5.108 1.00 89.94 169 ALA A N 1
ATOM 1331 C CA . ALA A 1 169 ? -3.956 7.563 3.644 1.00 89.94 169 ALA A CA 1
ATOM 1332 C C . ALA A 1 169 ? -2.631 7.722 2.866 1.00 89.94 169 ALA A C 1
ATOM 1334 O O . ALA A 1 169 ? -2.599 7.480 1.654 1.00 89.94 169 ALA A O 1
ATOM 1335 N N . ARG A 1 170 ? -1.554 8.145 3.543 1.00 91.44 170 ARG A N 1
ATOM 1336 C CA . ARG A 1 170 ? -0.218 8.287 2.957 1.00 91.44 170 ARG A CA 1
ATOM 1337 C C . ARG A 1 170 ? 0.610 7.011 3.034 1.00 91.44 170 ARG A C 1
ATOM 1339 O O . ARG A 1 170 ? 1.518 6.881 2.224 1.00 91.44 170 ARG A O 1
ATOM 1346 N N . CYS A 1 171 ? 0.307 6.0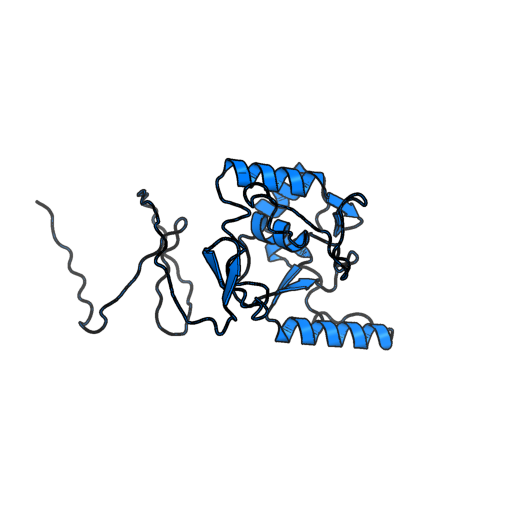87 3.944 1.00 96.75 171 CYS A N 1
ATOM 1347 C CA . CYS A 1 171 ? 1.069 4.851 4.057 1.00 96.75 171 CYS A CA 1
ATOM 1348 C C . CYS A 1 171 ? 0.885 3.984 2.807 1.00 96.75 171 CYS A C 1
ATOM 1350 O O . CYS A 1 171 ? -0.243 3.768 2.349 1.00 96.75 171 CYS A O 1
ATOM 1352 N N . ALA A 1 172 ? 2.004 3.491 2.280 1.00 97.31 172 ALA A N 1
ATOM 1353 C CA . ALA A 1 172 ? 2.078 2.618 1.118 1.00 97.31 172 ALA A CA 1
ATOM 1354 C C . ALA A 1 172 ? 2.454 1.166 1.452 1.00 97.31 172 ALA A C 1
ATOM 1356 O O . ALA A 1 172 ? 2.512 0.345 0.542 1.00 97.31 172 ALA A O 1
ATOM 1357 N N . ALA A 1 173 ? 2.693 0.841 2.726 1.00 98.19 173 ALA A N 1
ATOM 1358 C CA . ALA A 1 173 ? 3.102 -0.493 3.148 1.00 98.19 173 ALA A CA 1
ATOM 1359 C C . ALA A 1 173 ? 1.991 -1.528 2.888 1.00 98.19 173 ALA A C 1
ATOM 1361 O O . ALA A 1 173 ? 0.897 -1.390 3.446 1.00 98.19 173 ALA A O 1
ATOM 1362 N N . PRO A 1 174 ? 2.237 -2.597 2.104 1.00 98.31 174 PRO A N 1
ATOM 1363 C CA . PRO A 1 174 ? 1.226 -3.621 1.841 1.00 98.31 174 PRO A CA 1
ATOM 1364 C C . PRO A 1 174 ? 0.676 -4.286 3.109 1.00 98.31 174 PRO A C 1
ATOM 1366 O O . PRO A 1 174 ? -0.511 -4.585 3.186 1.00 98.31 174 PRO A O 1
ATOM 1369 N N . PHE A 1 175 ? 1.487 -4.455 4.154 1.00 98.31 175 PHE A N 1
ATOM 1370 C CA . PHE A 1 175 ? 1.024 -5.032 5.421 1.00 98.31 175 PHE A CA 1
ATOM 1371 C C . PHE A 1 175 ? 0.084 -4.119 6.230 1.00 98.31 175 PHE A C 1
ATOM 1373 O O . PHE A 1 175 ? -0.555 -4.590 7.168 1.00 98.31 175 PHE A O 1
ATOM 1380 N N . HIS A 1 176 ? -0.087 -2.852 5.841 1.00 97.88 176 HIS A N 1
ATOM 1381 C CA . HIS A 1 176 ? -1.112 -1.943 6.374 1.00 97.88 176 HIS A CA 1
ATOM 1382 C C . HIS A 1 176 ? -2.342 -1.813 5.476 1.00 97.88 176 HIS A C 1
ATOM 1384 O O . HIS A 1 176 ? -3.234 -1.019 5.774 1.00 97.88 176 HIS A O 1
ATOM 1390 N N . LEU A 1 177 ? -2.407 -2.568 4.382 1.00 97.44 177 LEU A N 1
ATOM 1391 C CA . LEU A 1 177 ? -3.467 -2.479 3.388 1.00 97.44 177 LEU A CA 1
ATOM 1392 C C . LEU A 1 177 ? -4.202 -3.810 3.274 1.00 97.44 177 LEU A C 1
ATOM 1394 O O . LEU A 1 177 ? -3.613 -4.891 3.358 1.00 97.44 177 LEU A O 1
ATOM 1398 N N . GLN A 1 178 ? -5.504 -3.737 3.027 1.00 96.56 178 GLN A N 1
ATOM 1399 C CA . GLN A 1 178 ? -6.305 -4.908 2.708 1.00 96.56 178 GLN A CA 1
ATOM 1400 C C . GLN A 1 178 ? -7.257 -4.617 1.545 1.00 96.56 178 GLN A C 1
ATOM 1402 O O . GLN A 1 178 ? -8.016 -3.649 1.614 1.00 96.56 178 GLN A O 1
ATOM 1407 N N . PRO A 1 179 ? -7.282 -5.473 0.508 1.00 95.38 179 PRO A N 1
ATOM 1408 C CA . PRO A 1 179 ? -8.341 -5.461 -0.484 1.00 95.38 179 PRO A CA 1
ATOM 1409 C C . PRO A 1 179 ? -9.678 -5.811 0.159 1.00 95.38 179 PRO A C 1
ATOM 1411 O O . PRO A 1 179 ? -9.849 -6.895 0.718 1.00 95.38 179 PRO A O 1
ATOM 1414 N N . VAL A 1 180 ? -10.639 -4.906 0.054 1.00 94.69 180 VAL A N 1
ATOM 1415 C CA . VAL A 1 180 ? -11.992 -5.060 0.592 1.00 94.69 180 VAL A CA 1
ATOM 1416 C C . VAL A 1 180 ? -13.009 -4.592 -0.432 1.00 94.69 180 VAL A C 1
ATOM 1418 O O . VAL A 1 180 ? -12.687 -3.863 -1.362 1.00 94.69 180 VAL A O 1
ATOM 1421 N N . THR A 1 181 ? -14.264 -4.985 -0.293 1.00 93.44 181 THR A N 1
ATOM 1422 C CA . THR A 1 181 ? -15.338 -4.373 -1.078 1.00 93.44 181 THR A CA 1
ATOM 1423 C C . THR A 1 181 ? -15.577 -2.925 -0.637 1.00 93.44 181 THR A C 1
ATOM 1425 O O . THR A 1 181 ? -15.292 -2.543 0.499 1.00 93.44 181 THR A O 1
ATOM 1428 N N . HIS A 1 182 ? -16.179 -2.116 -1.513 1.00 91.88 182 HIS A N 1
ATOM 1429 C CA . HIS A 1 182 ? -16.585 -0.750 -1.165 1.00 91.88 182 HIS A CA 1
ATOM 1430 C C . HIS A 1 182 ? -17.482 -0.700 0.089 1.00 91.88 182 HIS A C 1
ATOM 1432 O O . HIS A 1 182 ? -17.304 0.151 0.959 1.00 91.88 182 HIS A O 1
ATOM 1438 N N . ALA A 1 183 ? -18.429 -1.639 0.212 1.00 94.06 183 ALA A N 1
ATOM 1439 C CA . ALA A 1 183 ? -19.337 -1.708 1.355 1.00 94.06 183 ALA A CA 1
ATOM 1440 C C . ALA A 1 183 ? -18.584 -1.961 2.673 1.00 94.06 183 ALA A C 1
ATOM 1442 O O . ALA A 1 183 ? -18.849 -1.299 3.678 1.00 94.06 183 ALA A O 1
ATOM 1443 N N . GLU A 1 184 ? -17.607 -2.871 2.660 1.00 95.25 184 GLU A N 1
ATOM 1444 C CA . GLU A 1 184 ? -16.739 -3.135 3.809 1.00 95.25 184 GLU A CA 1
ATOM 1445 C C . GLU A 1 184 ? -15.870 -1.924 4.153 1.00 95.25 184 GLU A C 1
ATOM 1447 O O . GLU A 1 184 ? -15.821 -1.541 5.322 1.00 95.25 184 GLU A O 1
ATOM 1452 N N . ASN A 1 185 ? -15.244 -1.280 3.161 1.00 94.50 185 ASN A N 1
ATOM 1453 C CA . ASN A 1 185 ? -14.433 -0.077 3.375 1.00 94.50 185 ASN A CA 1
ATOM 1454 C C . ASN A 1 185 ? -15.252 1.035 4.055 1.00 94.50 185 ASN A C 1
ATOM 1456 O O . ASN A 1 185 ? -14.846 1.606 5.070 1.00 94.50 185 ASN A O 1
ATOM 1460 N N . MET A 1 186 ? -16.459 1.299 3.546 1.00 93.75 186 MET A N 1
ATOM 1461 C CA . MET A 1 186 ? -17.365 2.296 4.118 1.00 93.75 186 MET A CA 1
ATOM 1462 C C . MET A 1 186 ? -17.813 1.932 5.539 1.00 93.75 186 MET A C 1
ATOM 1464 O O . MET A 1 186 ? -17.847 2.805 6.410 1.00 93.75 186 MET A O 1
ATOM 1468 N N . SER A 1 187 ? -18.104 0.654 5.793 1.00 95.19 187 SER A N 1
ATOM 1469 C CA . SER A 1 187 ? -18.456 0.144 7.122 1.00 95.19 187 SER A CA 1
ATOM 1470 C C . SER A 1 187 ? -17.314 0.339 8.127 1.00 95.19 187 SER A C 1
ATOM 1472 O O . SER A 1 187 ? -17.500 0.971 9.170 1.00 95.19 187 SER A O 1
ATOM 1474 N N . ARG A 1 188 ? -16.094 -0.093 7.783 1.00 94.88 188 ARG A N 1
ATOM 1475 C CA . ARG A 1 188 ? -14.906 0.076 8.636 1.00 94.88 188 ARG A CA 1
ATOM 1476 C C . ARG A 1 188 ? -14.596 1.545 8.887 1.00 94.88 188 ARG A C 1
ATOM 1478 O O . ARG A 1 188 ? -14.354 1.937 10.028 1.00 94.88 188 ARG A O 1
ATOM 1485 N N . ARG A 1 189 ? -14.666 2.386 7.849 1.00 91.81 189 ARG A N 1
ATOM 1486 C CA . ARG A 1 189 ? -14.475 3.838 7.971 1.00 91.81 189 ARG A CA 1
ATOM 1487 C C . ARG A 1 189 ? -15.474 4.460 8.940 1.00 91.81 189 ARG A C 1
ATOM 1489 O O . ARG A 1 189 ? -15.081 5.296 9.753 1.00 91.81 189 ARG A O 1
ATOM 1496 N N . ARG A 1 190 ? -16.744 4.053 8.879 1.00 93.50 190 ARG A N 1
ATOM 1497 C CA . ARG A 1 190 ? -17.770 4.500 9.826 1.00 93.50 190 ARG A CA 1
ATOM 1498 C C . ARG A 1 190 ? -17.399 4.115 11.259 1.00 93.50 190 ARG A C 1
ATOM 1500 O O . ARG A 1 190 ? -17.366 4.999 12.110 1.00 93.50 190 ARG A O 1
ATOM 1507 N N . PHE A 1 191 ? -17.051 2.853 11.514 1.00 92.88 191 PHE A N 1
ATOM 1508 C CA . PHE A 1 191 ? -16.672 2.406 12.860 1.00 92.88 191 PHE A CA 1
ATOM 1509 C C . PHE A 1 191 ? -15.419 3.106 13.394 1.00 92.88 191 PHE A C 1
ATOM 1511 O O . PHE A 1 191 ? -15.400 3.505 14.556 1.00 92.88 191 PHE A O 1
ATOM 1518 N N . ARG A 1 192 ? -14.401 3.334 12.552 1.00 90.56 192 ARG A N 1
ATOM 1519 C CA . ARG A 1 192 ? -13.209 4.113 12.933 1.00 90.56 192 ARG A CA 1
ATOM 1520 C C . ARG A 1 192 ? -13.574 5.548 13.320 1.00 90.56 192 ARG A C 1
ATOM 1522 O O . ARG A 1 192 ? -13.086 6.055 14.326 1.00 90.56 192 ARG A O 1
ATOM 1529 N N . ASN A 1 193 ? -14.462 6.196 12.566 1.00 90.19 193 ASN A N 1
ATOM 1530 C CA . ASN A 1 193 ? -14.925 7.549 12.885 1.00 90.19 193 ASN A CA 1
ATOM 1531 C C . ASN A 1 193 ? -15.729 7.596 14.195 1.00 90.19 193 ASN A C 1
ATOM 1533 O O . ASN A 1 193 ? -15.537 8.512 14.993 1.00 90.19 193 ASN A O 1
ATOM 1537 N N . GLU A 1 194 ? -16.608 6.618 14.428 1.00 91.19 194 GLU A N 1
ATOM 1538 C CA . GLU A 1 194 ? -17.379 6.493 15.671 1.00 91.19 194 GLU A CA 1
ATOM 1539 C C . GLU A 1 194 ? -16.458 6.265 16.878 1.00 91.19 194 GLU A C 1
ATOM 1541 O O . GLU A 1 194 ? -16.576 6.975 17.875 1.00 91.19 194 GLU A O 1
ATOM 1546 N N . ALA A 1 195 ? -15.491 5.348 16.766 1.00 88.56 195 ALA A N 1
ATOM 1547 C CA . ALA A 1 195 ? -14.495 5.089 17.806 1.00 88.56 195 ALA A CA 1
ATOM 1548 C C . ALA A 1 195 ? -13.667 6.343 18.122 1.00 88.56 195 ALA A C 1
ATOM 1550 O O . ALA A 1 195 ? -13.541 6.715 19.288 1.00 88.56 195 ALA A O 1
ATOM 1551 N N . LYS A 1 196 ? -13.204 7.061 17.086 1.00 87.75 196 LYS A N 1
ATOM 1552 C CA . LYS A 1 196 ? -12.476 8.329 17.240 1.00 87.75 196 LYS A CA 1
ATOM 1553 C C . LYS A 1 196 ? -13.313 9.384 17.965 1.00 87.75 196 LYS A C 1
ATOM 1555 O O . LYS A 1 196 ? -12.795 10.070 18.838 1.00 87.75 196 LYS A O 1
ATOM 1560 N N . LYS A 1 197 ? -14.599 9.513 17.624 1.00 91.69 197 LYS A N 1
ATOM 1561 C CA . LYS A 1 197 ? -15.514 10.459 18.282 1.00 91.69 197 LYS A CA 1
ATOM 1562 C C . LYS A 1 197 ? -15.767 10.094 19.747 1.00 91.69 197 LYS A C 1
ATOM 1564 O O . LYS A 1 197 ? -15.922 10.988 20.568 1.00 91.69 197 LYS A O 1
ATOM 1569 N N . ALA A 1 198 ? -15.817 8.802 20.059 1.00 90.81 198 ALA A N 1
ATOM 1570 C CA . ALA A 1 198 ? -16.040 8.302 21.411 1.00 90.81 198 ALA A CA 1
ATOM 1571 C C . ALA A 1 198 ? -14.769 8.267 22.281 1.00 90.81 198 ALA A C 1
ATOM 1573 O O . ALA A 1 198 ? -14.874 7.988 23.469 1.00 90.81 198 ALA A O 1
ATOM 1574 N N . GLY A 1 199 ? -13.581 8.508 21.711 1.00 89.56 199 GLY A N 1
ATOM 1575 C CA . GLY A 1 199 ? -12.306 8.327 22.417 1.00 89.56 199 GLY A CA 1
ATOM 1576 C C . GLY A 1 199 ? -11.971 6.860 22.713 1.00 89.56 199 GLY A C 1
ATOM 1577 O O . GLY A 1 199 ? -11.145 6.581 23.576 1.00 89.56 199 GLY A O 1
ATOM 1578 N N . ASN A 1 200 ? -12.610 5.921 22.011 1.00 84.38 200 ASN A N 1
ATOM 1579 C CA . ASN A 1 200 ? -12.428 4.488 22.221 1.00 84.38 200 ASN A CA 1
ATOM 1580 C C . ASN A 1 200 ? -11.318 3.931 21.316 1.00 84.38 200 ASN A C 1
ATOM 1582 O O . ASN A 1 200 ? -11.172 4.388 20.176 1.00 84.38 200 ASN A O 1
ATOM 1586 N N . PRO A 1 201 ? -10.580 2.899 21.765 1.00 81.69 201 PRO A N 1
ATOM 1587 C CA . PRO A 1 201 ? -9.621 2.211 20.912 1.00 81.69 201 PRO A CA 1
ATOM 1588 C C . PRO A 1 201 ? -10.322 1.528 19.730 1.00 81.69 201 PRO A C 1
ATOM 1590 O O . PRO A 1 201 ? -11.479 1.099 19.818 1.00 81.69 201 PRO A O 1
ATOM 1593 N N . PHE A 1 202 ? -9.611 1.395 18.609 1.00 83.50 202 PHE A N 1
ATOM 1594 C CA . PHE A 1 202 ? -10.120 0.645 17.465 1.00 83.50 202 PHE A CA 1
ATOM 1595 C C . PHE A 1 202 ? -10.226 -0.836 17.811 1.00 83.50 202 PHE A C 1
ATOM 1597 O O . PHE A 1 202 ? -9.272 -1.454 18.275 1.00 83.50 202 PHE A O 1
ATOM 1604 N N . THR A 1 203 ? -11.392 -1.420 17.554 1.00 80.50 203 THR A N 1
ATOM 1605 C CA . THR A 1 203 ? -11.597 -2.859 17.726 1.00 80.50 203 THR A CA 1
ATOM 1606 C C . THR A 1 203 ? -11.322 -3.571 16.398 1.00 80.50 203 THR A C 1
ATOM 1608 O O . THR A 1 203 ? -11.984 -3.254 15.399 1.00 80.50 203 THR A O 1
ATOM 1611 N N . PRO A 1 204 ? -10.392 -4.549 16.351 1.00 82.50 204 PRO A N 1
ATOM 1612 C CA . PRO A 1 204 ? -10.046 -5.244 15.110 1.00 82.50 204 PRO A CA 1
ATOM 1613 C C . PRO A 1 204 ? -11.254 -5.870 14.400 1.00 82.50 204 PRO A C 1
ATOM 1615 O O . PRO A 1 204 ? -11.388 -5.779 13.182 1.00 82.50 204 PRO A O 1
ATOM 1618 N N . ASN A 1 205 ? -12.203 -6.401 15.176 1.00 81.44 205 ASN A N 1
ATOM 1619 C CA . ASN A 1 205 ? -13.405 -7.062 14.657 1.00 81.44 205 ASN A CA 1
ATOM 1620 C C . ASN A 1 205 ? -14.317 -6.141 13.828 1.00 81.44 205 ASN A C 1
ATOM 1622 O O . ASN A 1 205 ? -15.100 -6.635 13.023 1.00 81.44 205 ASN A O 1
ATOM 1626 N N . ARG A 1 206 ? -14.252 -4.816 14.020 1.00 86.75 206 ARG A N 1
ATOM 1627 C CA . ARG A 1 206 ? -15.099 -3.848 13.293 1.00 86.75 206 ARG A CA 1
ATOM 1628 C C . ARG A 1 206 ? -14.322 -2.948 12.347 1.00 86.75 206 ARG A C 1
ATOM 1630 O O . ARG A 1 206 ? -14.870 -2.485 11.352 1.00 86.75 206 ARG A O 1
ATOM 1637 N N . CYS A 1 207 ? -13.063 -2.677 12.670 1.00 89.06 207 CYS A N 1
ATOM 1638 C CA . CYS A 1 207 ? -12.243 -1.712 11.946 1.00 89.06 207 CYS A CA 1
ATOM 1639 C C . CYS A 1 207 ? -11.213 -2.375 11.014 1.00 89.06 207 CYS A C 1
ATOM 1641 O O . CYS A 1 207 ? -10.541 -1.659 10.272 1.00 89.06 207 CYS A O 1
ATOM 1643 N N . GLY A 1 208 ? -11.124 -3.710 11.026 1.00 90.94 208 GLY A N 1
ATOM 1644 C CA . GLY A 1 208 ? -10.119 -4.496 10.313 1.00 90.94 208 GLY A CA 1
ATOM 1645 C C . GLY A 1 208 ? -8.959 -4.909 11.231 1.00 90.94 208 GLY A C 1
ATOM 1646 O O . GLY A 1 208 ? -8.731 -4.260 12.259 1.00 90.94 208 GLY A O 1
ATOM 1647 N N . PRO A 1 209 ? -8.219 -5.979 10.883 1.00 94.56 209 PRO A N 1
ATOM 1648 C CA . PRO A 1 209 ? -7.056 -6.419 11.655 1.00 94.56 209 PRO A CA 1
ATOM 1649 C C . PRO A 1 209 ? -5.987 -5.314 11.740 1.00 94.56 209 PRO A C 1
ATOM 1651 O O . PRO A 1 209 ? -6.038 -4.362 10.959 1.00 94.56 209 PRO A O 1
ATOM 1654 N N . PRO A 1 210 ? -5.019 -5.409 12.668 1.00 94.25 210 PRO A N 1
ATOM 1655 C CA . PRO A 1 210 ? -3.936 -4.430 12.755 1.00 94.25 210 PRO A CA 1
ATOM 1656 C C . PRO A 1 210 ? -2.973 -4.521 11.566 1.00 94.25 210 PRO A C 1
ATOM 1658 O O . PRO A 1 210 ? -2.510 -3.491 11.083 1.00 94.25 210 PRO A O 1
ATOM 1661 N N . LEU A 1 211 ? -2.726 -5.738 11.072 1.00 96.88 211 LEU A N 1
ATOM 1662 C CA . LEU A 1 211 ? -1.795 -6.040 9.990 1.00 96.88 211 LEU A CA 1
ATOM 1663 C C . LEU A 1 211 ? -2.394 -7.043 9.004 1.00 96.88 211 LEU A C 1
ATOM 1665 O O . LEU A 1 211 ? -3.209 -7.897 9.361 1.00 96.88 211 LEU A O 1
ATOM 1669 N N . ASN A 1 212 ? -1.929 -6.969 7.763 1.00 97.44 212 ASN A N 1
ATOM 1670 C CA . ASN A 1 212 ? -2.152 -7.974 6.742 1.00 97.44 212 ASN A CA 1
ATOM 1671 C C . ASN A 1 212 ? -0.990 -8.977 6.758 1.00 97.44 212 ASN A C 1
ATOM 1673 O O . ASN A 1 212 ? 0.041 -8.764 6.122 1.00 97.44 212 ASN A O 1
ATOM 1677 N N . LEU A 1 213 ? -1.173 -10.087 7.477 1.00 97.38 213 LEU A N 1
ATOM 1678 C CA . LEU A 1 213 ? -0.137 -11.111 7.658 1.00 97.38 213 LEU A CA 1
ATOM 1679 C C . LEU A 1 213 ? 0.300 -11.779 6.345 1.00 97.38 213 LEU A C 1
ATOM 1681 O O . LEU A 1 213 ? 1.445 -12.209 6.234 1.00 97.38 213 LEU A O 1
ATOM 1685 N N . GLN A 1 214 ? -0.571 -11.821 5.331 1.00 97.12 214 GLN A N 1
ATOM 1686 C CA . GLN A 1 214 ? -0.199 -12.324 4.008 1.00 97.12 214 GLN A CA 1
ATOM 1687 C C . GLN A 1 214 ? 0.868 -11.433 3.362 1.00 97.12 214 GLN A C 1
ATOM 1689 O O . GLN A 1 214 ? 1.814 -11.936 2.765 1.00 97.12 214 GLN A O 1
ATOM 1694 N N . ALA A 1 215 ? 0.726 -10.113 3.489 1.00 97.62 215 ALA A N 1
ATOM 1695 C CA . ALA A 1 215 ? 1.709 -9.169 2.975 1.00 97.62 215 ALA A CA 1
ATOM 1696 C C . ALA A 1 215 ? 3.012 -9.191 3.791 1.00 97.62 215 ALA A C 1
ATOM 1698 O O . ALA A 1 215 ? 4.079 -9.094 3.198 1.00 97.62 215 ALA A O 1
ATOM 1699 N N . VAL A 1 216 ? 2.944 -9.392 5.114 1.00 97.88 216 VAL A N 1
ATOM 1700 C CA . VAL A 1 216 ? 4.143 -9.584 5.960 1.00 97.88 216 VAL A CA 1
ATOM 1701 C C . VAL A 1 216 ? 4.949 -10.808 5.505 1.00 97.88 216 VAL A C 1
ATOM 1703 O O . VAL A 1 216 ? 6.168 -10.746 5.370 1.00 97.88 216 VAL A O 1
ATOM 1706 N N . GLY A 1 217 ? 4.270 -11.919 5.208 1.00 97.44 217 GLY A N 1
ATOM 1707 C CA . GLY A 1 217 ? 4.901 -13.150 4.723 1.00 97.44 217 GLY A CA 1
ATOM 1708 C C . GLY A 1 217 ? 5.291 -13.147 3.240 1.00 97.44 217 GLY A C 1
ATOM 1709 O O . GLY A 1 217 ? 5.833 -14.141 2.762 1.00 97.44 217 GLY A O 1
ATOM 1710 N N . SER A 1 218 ? 5.005 -12.079 2.488 1.00 97.94 218 SER A N 1
ATOM 1711 C CA . SER A 1 218 ? 5.290 -12.025 1.052 1.00 97.94 218 SER A CA 1
ATOM 1712 C C . SER A 1 218 ? 6.776 -11.778 0.792 1.00 97.94 218 SER A C 1
ATOM 1714 O O . SER A 1 218 ? 7.320 -10.750 1.196 1.00 97.94 218 SER A O 1
ATOM 1716 N N . MET A 1 219 ? 7.417 -12.684 0.047 1.00 98.12 219 MET A N 1
ATOM 1717 C CA . MET A 1 219 ? 8.824 -12.546 -0.349 1.00 98.12 219 MET A CA 1
ATOM 1718 C C . MET A 1 219 ? 9.076 -11.246 -1.125 1.00 98.12 219 MET A C 1
ATOM 1720 O O . MET A 1 219 ? 10.061 -10.565 -0.869 1.00 98.12 219 MET A O 1
ATOM 1724 N N . GLU A 1 220 ? 8.169 -10.852 -2.024 1.00 97.75 220 GLU A N 1
ATOM 1725 C CA . GLU A 1 220 ? 8.318 -9.609 -2.798 1.00 97.75 220 GLU A CA 1
ATOM 1726 C C . GLU A 1 220 ? 8.300 -8.368 -1.904 1.00 97.75 220 GLU A C 1
ATOM 1728 O O . GLU A 1 220 ? 9.077 -7.440 -2.117 1.00 97.75 220 GLU A O 1
ATOM 1733 N N . VAL A 1 221 ? 7.451 -8.366 -0.871 1.00 98.38 221 VAL A N 1
ATOM 1734 C CA . VAL A 1 221 ? 7.381 -7.275 0.111 1.00 98.38 221 VAL A CA 1
ATOM 1735 C C . VAL A 1 221 ? 8.659 -7.225 0.940 1.00 98.38 221 VAL A C 1
ATOM 1737 O O . VAL A 1 221 ? 9.210 -6.144 1.122 1.00 98.38 221 VAL A O 1
ATOM 1740 N N . GLN A 1 222 ? 9.154 -8.374 1.403 1.00 98.56 222 GLN A N 1
ATOM 1741 C CA . GLN A 1 222 ? 10.381 -8.452 2.199 1.00 98.56 222 GLN A CA 1
ATOM 1742 C C . GLN A 1 222 ? 11.615 -8.021 1.400 1.00 98.56 222 GLN A C 1
ATOM 1744 O O . GLN A 1 222 ? 12.384 -7.189 1.874 1.00 98.56 222 GLN A O 1
ATOM 1749 N N . VAL A 1 223 ? 11.781 -8.524 0.172 1.00 98.31 223 VAL A N 1
ATOM 1750 C CA . VAL A 1 223 ? 12.895 -8.140 -0.710 1.00 98.31 223 VAL A CA 1
ATOM 1751 C C . VAL A 1 223 ? 12.845 -6.647 -1.010 1.00 98.31 223 VAL A C 1
ATOM 1753 O O . VAL A 1 223 ? 13.865 -5.977 -0.896 1.00 98.31 223 VAL A O 1
ATOM 1756 N N . PHE A 1 224 ? 11.669 -6.110 -1.345 1.00 98.44 224 PHE A N 1
ATOM 1757 C CA . PHE A 1 224 ? 11.505 -4.677 -1.585 1.00 98.44 224 PHE A CA 1
ATOM 1758 C C . PHE A 1 224 ? 11.830 -3.845 -0.338 1.00 98.44 224 PHE A C 1
ATOM 1760 O O . PHE A 1 224 ? 12.487 -2.814 -0.440 1.00 98.44 224 PHE A O 1
ATOM 1767 N N . ALA A 1 225 ? 11.404 -4.293 0.844 1.00 98.44 225 ALA A N 1
ATOM 1768 C CA . ALA A 1 225 ? 11.698 -3.598 2.089 1.00 98.44 225 ALA A CA 1
ATOM 1769 C C . ALA A 1 225 ? 13.205 -3.541 2.365 1.00 98.44 225 ALA A C 1
ATOM 1771 O O . ALA A 1 225 ? 13.729 -2.471 2.653 1.00 98.44 225 ALA A O 1
ATOM 1772 N N . VAL A 1 226 ? 13.911 -4.664 2.208 1.00 98.44 226 VAL A N 1
ATOM 1773 C CA . VAL A 1 226 ? 15.371 -4.728 2.373 1.00 98.44 226 VAL A CA 1
ATOM 1774 C C . VAL A 1 226 ? 16.087 -3.859 1.337 1.00 98.44 226 VAL A C 1
ATOM 1776 O O . VAL A 1 226 ? 16.979 -3.100 1.698 1.00 98.44 226 VAL A O 1
ATOM 1779 N N . GLU A 1 227 ? 15.677 -3.934 0.068 1.00 98.19 227 GLU A N 1
ATOM 1780 C CA . GLU A 1 227 ? 16.267 -3.182 -1.052 1.00 98.19 227 GLU A CA 1
ATOM 1781 C C . GLU A 1 227 ? 16.238 -1.660 -0.831 1.00 98.19 227 GLU A C 1
ATOM 1783 O O . GLU A 1 227 ? 17.175 -0.966 -1.220 1.00 98.19 227 GLU A O 1
ATOM 1788 N N . PHE A 1 228 ? 15.183 -1.145 -0.192 1.00 98.12 228 PHE A N 1
ATOM 1789 C CA . PHE A 1 228 ? 14.978 0.290 0.037 1.00 98.12 228 PHE A CA 1
ATOM 1790 C C . PHE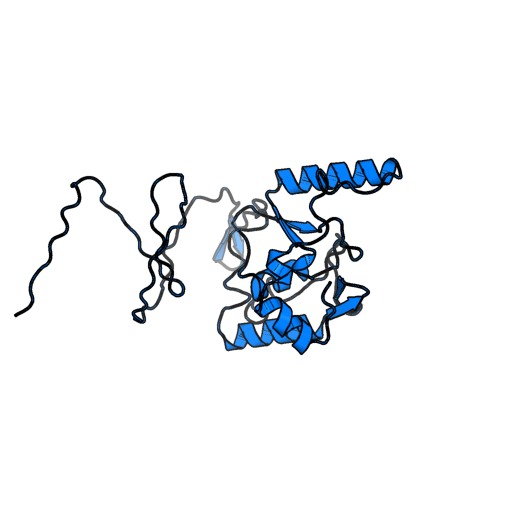 A 1 228 ? 15.059 0.702 1.514 1.00 98.12 228 PHE A C 1
ATOM 1792 O O . PHE A 1 228 ? 14.612 1.796 1.858 1.00 98.12 228 PHE A O 1
ATOM 1799 N N . GLU A 1 229 ? 15.611 -0.159 2.376 1.00 98.00 229 GLU A N 1
ATOM 1800 C CA . GLU A 1 229 ? 15.776 0.085 3.819 1.00 98.00 229 GLU A CA 1
ATOM 1801 C C . GLU A 1 229 ? 14.465 0.509 4.519 1.00 98.00 229 GLU A C 1
ATOM 1803 O O . GLU A 1 229 ? 14.431 1.382 5.389 1.00 98.00 229 GLU A O 1
ATOM 1808 N N . LEU A 1 230 ? 13.347 -0.100 4.116 1.00 98.06 230 LEU A N 1
ATOM 1809 C CA . LEU A 1 230 ? 12.023 0.170 4.664 1.00 98.06 230 LEU A CA 1
ATOM 1810 C C . LEU A 1 230 ? 11.711 -0.774 5.838 1.00 98.06 230 LEU A C 1
ATOM 1812 O O . LEU A 1 230 ? 12.064 -1.954 5.800 1.00 98.06 230 LEU A O 1
ATOM 1816 N N . PRO A 1 231 ? 11.007 -0.290 6.875 1.00 97.94 231 PRO A N 1
ATOM 1817 C CA 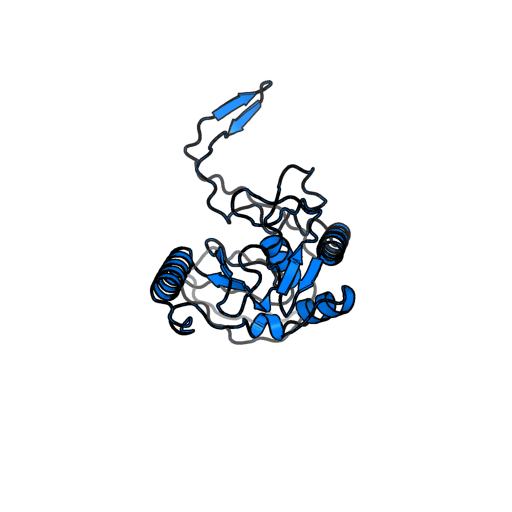. PRO A 1 231 ? 10.696 -1.087 8.054 1.00 97.94 231 PRO A CA 1
ATOM 1818 C C . PRO A 1 231 ? 9.692 -2.201 7.733 1.00 97.94 231 PRO A C 1
ATOM 1820 O O . PRO A 1 231 ? 8.773 -2.020 6.934 1.00 97.94 231 PRO A O 1
ATOM 1823 N N . LEU A 1 232 ? 9.837 -3.337 8.406 1.00 97.06 232 LEU A N 1
ATOM 1824 C CA . LEU A 1 232 ? 8.826 -4.390 8.494 1.00 97.06 232 LEU A CA 1
ATOM 1825 C C . LEU A 1 232 ? 8.262 -4.406 9.930 1.00 97.06 232 LEU A C 1
ATOM 1827 O O . LEU A 1 232 ? 8.957 -3.935 10.835 1.00 97.06 232 LEU A O 1
ATOM 1831 N N . PRO A 1 233 ? 7.014 -4.865 10.135 1.00 92.81 233 PRO A N 1
ATOM 1832 C CA . PRO A 1 233 ? 6.385 -4.907 11.456 1.00 92.81 233 PRO A CA 1
ATOM 1833 C C . PRO A 1 233 ? 7.005 -5.945 12.399 1.00 92.81 233 PRO A C 1
ATOM 1835 O O . PRO A 1 233 ? 7.641 -6.905 11.903 1.00 92.81 233 PRO A O 1
#

Sequence (233 aa):
MCSRVGCDLPARSRNYCATHARGWLRLYDGDRCDWSGCNEILAYDVWWQPRHLTGPSQGKLKKIDGRTMDTGQGRLSYCRWHEVEHLRPSPKIEALNRSRLGAGLVGQGDCWMPKESIPSHKNGAAKFAPEGSNGVLEWAYHRAVWDLLMGGHRQRQELDHLTGCQGGARCAAPFHLQPVTHAENMSRRRFRNEAKKAGNPFTPNRCGPPLNLQAVGSMEVQVFAVEFELPLP

pLDDT: mean 70.97, std 26.9, range [24.61, 98.56]

Foldseek 3Di:
DDDDDDDDDDPDDPDDDWDDDPQDTDDDDPPDDDDDDDDDDDDDDDDDDDDDDDDDQPADWDDDPNDTDRPPPPVPPDFDPPQACQCPVDPVQVVVLLVVLLQQWDADPQFTAGDPPFDADPVGFGWDQGPPPVSPDIDRSLSSLCCSQVVHADGQWDWAFALLDPPHNRGNQVFRIDTDHPVLNVQLVVQVVVCVVVVHRDDCVRNNHSTDVVSLPGPSSVVSCVVSVYHHD

Secondary structure (DSSP, 8-state):
----------S---------STT------TT------------------PPP------PPEEEETTEEEE-------SSSSSTTTTT-SSHHHHHHHHHHHHHTEEEETTEEEE-TTS-B-TTSPBEE--TTTTT---EEHHHHHHHHHHT---TTEEEEEPTT-SSGGG---GGGEEEEEHHHHHHHHHHHHHHHHHTPPPPHHHH--SS-HHHH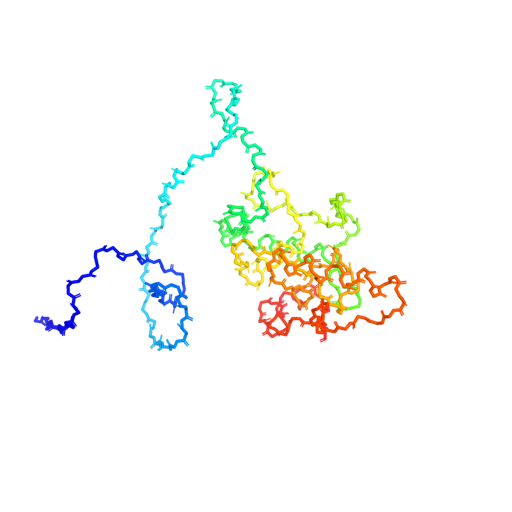T-HHHHHHHHHTT----

Organism: NCBI:txid71253